Protein AF-0000000087418004 (afdb_homodimer)

Structure (mmCIF, N/CA/C/O backbone):
data_AF-0000000087418004-model_v1
#
loop_
_entity.id
_entity.type
_entity.pdbx_description
1 polymer 'ABM domain-containing protein'
#
loop_
_atom_site.group_PDB
_atom_site.id
_atom_site.type_symbol
_atom_site.label_atom_id
_atom_site.label_alt_id
_atom_site.label_comp_id
_atom_site.label_asym_id
_atom_site.label_entity_id
_atom_site.label_seq_id
_atom_site.pdbx_PDB_ins_code
_atom_site.Cartn_x
_atom_site.Cartn_y
_atom_site.Cartn_z
_atom_site.occupancy
_atom_site.B_iso_or_equiv
_atom_site.auth_seq_id
_atom_site.auth_comp_id
_atom_site.auth_asym_id
_atom_site.auth_atom_id
_atom_site.pdbx_PDB_model_num
ATOM 1 N N . MET A 1 1 ? -3.801 1.604 -18 1 89 1 MET A N 1
ATOM 2 C CA . MET A 1 1 ? -3.053 1.032 -16.891 1 89 1 MET A CA 1
ATOM 3 C C . MET A 1 1 ? -3.852 1.126 -15.586 1 89 1 MET A C 1
ATOM 5 O O . MET A 1 1 ? -4.516 2.133 -15.336 1 89 1 MET A O 1
ATOM 9 N N . ILE A 1 2 ? -3.881 -0.002 -14.844 1 93.69 2 ILE A N 1
ATOM 10 C CA . ILE A 1 2 ? -4.59 -0.019 -13.57 1 93.69 2 ILE A CA 1
ATOM 11 C C . ILE A 1 2 ? -3.643 -0.459 -12.461 1 93.69 2 ILE A C 1
ATOM 13 O O . ILE A 1 2 ? -2.598 -1.058 -12.727 1 93.69 2 ILE A O 1
ATOM 17 N N . THR A 1 3 ? -4.031 -0.053 -11.328 1 95.94 3 THR A N 1
ATOM 18 C CA . THR A 1 3 ? -3.363 -0.547 -10.133 1 95.94 3 THR A CA 1
ATOM 19 C C . THR A 1 3 ? -4.285 -1.47 -9.336 1 95.94 3 THR A C 1
ATOM 21 O O . THR A 1 3 ? -5.48 -1.192 -9.195 1 95.94 3 THR A O 1
ATOM 24 N N . VAL A 1 4 ? -3.703 -2.564 -8.859 1 96.31 4 VAL A N 1
ATOM 25 C CA . VAL A 1 4 ? -4.461 -3.471 -8.008 1 96.31 4 VAL A CA 1
ATOM 26 C C . VAL A 1 4 ? -3.785 -3.576 -6.641 1 96.31 4 VAL A C 1
ATOM 28 O O . VAL A 1 4 ? -2.57 -3.764 -6.555 1 96.31 4 VAL A O 1
ATOM 31 N N . GLY A 1 5 ? -4.535 -3.42 -5.617 1 96.44 5 GLY A N 1
ATOM 32 C CA . GLY A 1 5 ? -4.113 -3.717 -4.258 1 96.44 5 GLY A CA 1
ATOM 33 C C . GLY A 1 5 ? -4.719 -4.996 -3.711 1 96.44 5 GLY A C 1
ATOM 34 O O . GLY A 1 5 ? -5.918 -5.238 -3.861 1 96.44 5 GLY A O 1
ATOM 35 N N . MET A 1 6 ? -3.867 -5.805 -3.17 1 95.31 6 MET A N 1
ATOM 36 C CA . MET A 1 6 ? -4.328 -7.023 -2.508 1 95.31 6 MET A CA 1
ATOM 37 C C . MET A 1 6 ? -3.883 -7.051 -1.049 1 95.31 6 MET A C 1
ATOM 39 O O . MET A 1 6 ? -2.689 -6.965 -0.758 1 95.31 6 MET A O 1
ATOM 43 N N . ASN A 1 7 ? -4.867 -7.203 -0.179 1 96.31 7 ASN A N 1
ATOM 44 C CA . ASN A 1 7 ? -4.586 -7.246 1.253 1 96.31 7 ASN A CA 1
ATOM 45 C C . ASN A 1 7 ? -4.516 -8.68 1.768 1 96.31 7 ASN A C 1
ATOM 47 O O . ASN A 1 7 ? -5.309 -9.531 1.361 1 96.31 7 ASN A O 1
ATOM 51 N N . TYR A 1 8 ? -3.52 -8.891 2.635 1 95.12 8 TYR A N 1
ATOM 52 C CA . TYR A 1 8 ? -3.318 -10.172 3.307 1 95.12 8 TYR A CA 1
ATOM 53 C C . TYR A 1 8 ? -3.283 -9.992 4.82 1 95.12 8 TYR A C 1
ATOM 55 O O . TYR A 1 8 ? -2.717 -9.016 5.32 1 95.12 8 TYR A O 1
ATOM 63 N N . HIS A 1 9 ? -3.887 -10.914 5.508 1 95.88 9 HIS A N 1
ATOM 64 C CA . HIS A 1 9 ? -3.732 -11.039 6.949 1 95.88 9 HIS A CA 1
ATOM 65 C C . HIS A 1 9 ? -3.064 -12.359 7.32 1 95.88 9 HIS A C 1
ATOM 67 O O . HIS A 1 9 ? -3.623 -13.438 7.078 1 95.88 9 HIS A O 1
ATOM 73 N N . VAL A 1 10 ? -1.933 -12.203 7.863 1 95.38 10 VAL A N 1
ATOM 74 C CA . VAL A 1 10 ? -1.072 -13.352 8.133 1 95.38 10 VAL A CA 1
ATOM 75 C C . VAL A 1 10 ? -1.229 -13.781 9.586 1 95.38 10 VAL A C 1
ATOM 77 O O . VAL A 1 10 ? -1.31 -12.945 10.484 1 95.38 10 VAL A O 1
ATOM 80 N N . ILE A 1 11 ? -1.191 -15.078 9.82 1 94.12 11 ILE A N 1
ATOM 81 C CA . ILE A 1 11 ? -1.285 -15.617 11.172 1 94.12 11 ILE A CA 1
ATOM 82 C C . ILE A 1 11 ? -0.071 -15.18 11.992 1 94.12 11 ILE A C 1
ATOM 84 O O . ILE A 1 11 ? 1.058 -15.195 11.492 1 94.12 11 ILE A O 1
ATOM 88 N N . GLU A 1 12 ? -0.411 -14.844 13.188 1 92.75 12 GLU A N 1
ATOM 89 C CA . GLU A 1 12 ? 0.657 -14.391 14.078 1 92.75 12 GLU A CA 1
ATOM 90 C C . GLU A 1 12 ? 1.802 -15.398 14.125 1 92.75 12 GLU A C 1
ATOM 92 O O . GLU A 1 12 ? 1.572 -16.609 14.273 1 92.75 12 GLU A O 1
ATOM 97 N N . GLY A 1 13 ? 3.031 -14.914 13.906 1 93.31 13 GLY A N 1
ATOM 98 C CA . GLY A 1 13 ? 4.207 -15.766 13.969 1 93.31 13 GLY A CA 1
ATOM 99 C C . GLY A 1 13 ? 4.605 -16.344 12.625 1 93.31 13 GLY A C 1
ATOM 100 O O . GLY A 1 13 ? 5.672 -16.938 12.484 1 93.31 13 GLY A O 1
ATOM 101 N N . LYS A 1 14 ? 3.863 -16.109 11.641 1 93.5 14 LYS A N 1
ATOM 102 C CA . LYS A 1 14 ? 4.133 -16.719 10.336 1 93.5 14 LYS A CA 1
ATOM 103 C C . LYS A 1 14 ? 4.562 -15.664 9.32 1 93.5 14 LYS A C 1
ATOM 105 O O . LYS A 1 14 ? 4.547 -15.914 8.117 1 93.5 14 LYS A O 1
ATOM 110 N N . GLN A 1 15 ? 4.895 -14.523 9.805 1 94 15 GLN A N 1
ATOM 111 C CA . GLN A 1 15 ? 5.238 -13.414 8.922 1 94 15 GLN A CA 1
ATOM 112 C C . GLN A 1 15 ? 6.453 -13.75 8.062 1 94 15 GLN A C 1
ATOM 114 O O . GLN A 1 15 ? 6.449 -13.508 6.852 1 94 15 GLN A O 1
ATOM 119 N N . GLN A 1 16 ? 7.445 -14.312 8.703 1 93.88 16 GLN A N 1
ATOM 120 C CA . GLN A 1 16 ? 8.648 -14.664 7.953 1 93.88 16 GLN A CA 1
ATOM 121 C C . GLN A 1 16 ? 8.344 -15.711 6.891 1 93.88 16 GLN A C 1
ATOM 123 O O . GLN A 1 16 ? 8.828 -15.617 5.758 1 93.88 16 GLN A O 1
ATOM 128 N N . GLU A 1 17 ? 7.621 -16.672 7.234 1 91.94 17 GLU A N 1
ATOM 129 C CA . GLU A 1 17 ? 7.223 -17.703 6.273 1 91.94 17 GLU A CA 1
ATOM 130 C C . GLU A 1 17 ? 6.457 -17.094 5.102 1 91.94 17 GLU A C 1
ATOM 132 O O . GLU A 1 17 ? 6.68 -17.469 3.949 1 91.94 17 GLU A O 1
ATOM 137 N N . PHE A 1 18 ? 5.57 -16.188 5.41 1 94 18 PHE A N 1
ATOM 138 C CA . PHE A 1 18 ? 4.789 -15.5 4.387 1 94 18 PHE A CA 1
ATOM 139 C C . PHE A 1 18 ? 5.699 -14.758 3.42 1 94 18 PHE A C 1
ATOM 141 O O . PHE A 1 18 ? 5.582 -14.914 2.201 1 94 18 PHE A O 1
ATOM 148 N N . GLU A 1 19 ? 6.617 -13.977 3.982 1 93.81 19 GLU A N 1
ATOM 149 C CA . GLU A 1 19 ? 7.508 -13.172 3.148 1 93.81 19 GLU A CA 1
ATOM 150 C C . GLU A 1 19 ? 8.398 -14.055 2.279 1 93.81 19 GLU A C 1
ATOM 152 O O . GLU A 1 19 ? 8.672 -13.727 1.123 1 93.81 19 GLU A O 1
ATOM 157 N N . ASP A 1 20 ? 8.828 -15.195 2.764 1 90.88 20 ASP A N 1
ATOM 158 C CA . ASP A 1 20 ? 9.633 -16.141 1.995 1 90.88 20 ASP A CA 1
ATOM 159 C C . ASP A 1 20 ? 8.828 -16.719 0.829 1 90.88 20 ASP A C 1
ATOM 161 O O . ASP A 1 20 ? 9.344 -16.844 -0.284 1 90.88 20 ASP A O 1
ATOM 165 N N . LYS A 1 21 ? 7.645 -17 1.142 1 88.69 21 LYS A N 1
ATOM 166 C CA . LYS A 1 21 ? 6.781 -17.578 0.123 1 88.69 21 LYS A CA 1
ATOM 167 C C . LYS A 1 21 ? 6.395 -16.547 -0.934 1 88.69 21 LYS A C 1
ATOM 169 O O . LYS A 1 21 ? 6.191 -16.891 -2.1 1 88.69 21 LYS A O 1
ATOM 174 N N . PHE A 1 22 ? 6.305 -15.391 -0.509 1 91.12 22 PHE A N 1
ATOM 175 C CA . PHE A 1 22 ? 5.84 -14.32 -1.387 1 91.12 22 PHE A CA 1
ATOM 176 C C . PHE A 1 22 ? 6.812 -14.109 -2.543 1 91.12 22 PHE A C 1
ATOM 178 O O . PHE A 1 22 ? 6.43 -13.586 -3.592 1 91.12 22 PHE A O 1
ATOM 185 N N . ALA A 1 23 ? 8.086 -14.625 -2.336 1 88.56 23 ALA A N 1
ATOM 186 C CA . ALA A 1 23 ? 9.055 -14.578 -3.43 1 88.56 23 ALA A CA 1
ATOM 187 C C . ALA A 1 23 ? 8.523 -15.32 -4.656 1 88.56 23 ALA A C 1
ATOM 189 O O . ALA A 1 23 ? 8.703 -14.859 -5.789 1 88.56 23 ALA A O 1
ATOM 190 N N . GLY A 1 24 ? 7.875 -16.391 -4.426 1 90.25 24 GLY A N 1
ATOM 191 C CA . GLY A 1 24 ? 7.254 -17.141 -5.512 1 90.25 24 GLY A CA 1
ATOM 192 C C . GLY A 1 24 ? 6.141 -16.359 -6.199 1 90.25 24 GLY A C 1
ATOM 193 O O . GLY A 1 24 ? 6.016 -16.406 -7.426 1 90.25 24 GLY A O 1
ATOM 194 N N . VAL A 1 25 ? 5.336 -15.648 -5.438 1 92.62 25 VAL A N 1
ATOM 195 C CA . VAL A 1 25 ? 4.25 -14.844 -5.988 1 92.62 25 VAL A CA 1
ATOM 196 C C . VAL A 1 25 ? 4.82 -13.742 -6.875 1 92.62 25 VAL A C 1
ATOM 198 O O . VAL A 1 25 ? 4.34 -13.516 -7.988 1 92.62 25 VAL A O 1
ATOM 201 N N . ILE A 1 26 ? 5.859 -13.117 -6.402 1 93 26 ILE A N 1
ATOM 202 C CA . ILE A 1 26 ? 6.492 -12.031 -7.141 1 93 26 ILE A CA 1
ATOM 203 C C . ILE A 1 26 ? 7.023 -12.555 -8.477 1 93 26 ILE A C 1
ATOM 205 O O . ILE A 1 26 ? 6.859 -11.906 -9.508 1 93 26 ILE A O 1
ATOM 209 N N . ASP A 1 27 ? 7.621 -13.75 -8.445 1 93.81 27 ASP A N 1
ATOM 210 C CA . ASP A 1 27 ? 8.141 -14.352 -9.672 1 93.81 27 ASP A CA 1
ATOM 211 C C . ASP A 1 27 ? 7.012 -14.617 -10.672 1 93.81 27 ASP A C 1
ATOM 213 O O . ASP A 1 27 ? 7.16 -14.375 -11.867 1 93.81 27 ASP A O 1
ATOM 217 N N . ALA A 1 28 ? 5.961 -15.109 -10.172 1 95.06 28 ALA A N 1
ATOM 218 C CA . ALA A 1 28 ? 4.809 -15.359 -11.031 1 95.06 28 ALA A CA 1
ATOM 219 C C . ALA A 1 28 ? 4.266 -14.062 -11.617 1 95.06 28 ALA A C 1
ATOM 221 O O . ALA A 1 28 ? 3.891 -14.016 -12.797 1 95.06 28 ALA A O 1
ATOM 222 N N . LEU A 1 29 ? 4.199 -13.047 -10.805 1 96 29 LEU A N 1
ATOM 223 C CA . LEU A 1 29 ? 3.742 -11.734 -11.25 1 96 29 LEU A CA 1
ATOM 224 C C . LEU A 1 29 ? 4.648 -11.188 -12.344 1 96 29 LEU A C 1
ATOM 226 O O . LEU A 1 29 ? 4.164 -10.711 -13.375 1 96 29 LEU A O 1
ATOM 230 N N . LYS A 1 30 ? 5.91 -11.305 -12.211 1 95.19 30 LYS A N 1
ATOM 231 C CA . LYS A 1 30 ? 6.879 -10.789 -13.172 1 95.19 30 LYS A CA 1
ATOM 232 C C . LYS A 1 30 ? 6.73 -11.484 -14.523 1 95.19 30 LYS A C 1
ATOM 234 O O . LYS A 1 30 ? 6.996 -10.875 -15.562 1 95.19 30 LYS A O 1
ATOM 239 N N . ALA A 1 31 ? 6.266 -12.68 -14.523 1 95.62 31 ALA A N 1
ATOM 240 C CA . ALA A 1 31 ? 6.137 -13.477 -15.742 1 95.62 31 ALA A CA 1
ATOM 241 C C . ALA A 1 31 ? 4.766 -13.289 -16.375 1 95.62 31 ALA A C 1
ATOM 243 O O . ALA A 1 31 ? 4.531 -13.727 -17.5 1 95.62 31 ALA A O 1
ATOM 244 N N . ALA A 1 32 ? 3.902 -12.578 -15.719 1 96.88 32 ALA A N 1
ATOM 245 C CA . ALA A 1 32 ? 2.52 -12.453 -16.172 1 96.88 32 ALA A CA 1
ATOM 246 C C . ALA A 1 32 ? 2.398 -11.422 -17.281 1 96.88 32 ALA A C 1
ATOM 248 O O . ALA A 1 32 ? 2.965 -10.328 -17.188 1 96.88 32 ALA A O 1
ATOM 249 N N . GLU A 1 33 ? 1.688 -11.781 -18.266 1 96.69 33 GLU A N 1
ATOM 250 C CA . GLU A 1 33 ? 1.432 -10.836 -19.344 1 96.69 33 GLU A CA 1
ATOM 251 C C . GLU A 1 33 ? 0.637 -9.633 -18.844 1 96.69 33 GLU A C 1
ATOM 253 O O . GLU A 1 33 ? -0.351 -9.789 -18.125 1 96.69 33 GLU A O 1
ATOM 258 N N . GLY A 1 34 ? 1.112 -8.477 -19.188 1 97.62 34 GLY A N 1
ATOM 259 C CA . GLY A 1 34 ? 0.396 -7.262 -18.844 1 97.62 34 GLY A CA 1
ATOM 260 C C . GLY A 1 34 ? 0.787 -6.711 -17.484 1 97.62 34 GLY A C 1
ATOM 261 O O . GLY A 1 34 ? 0.344 -5.629 -17.094 1 97.62 34 GLY A O 1
ATOM 262 N N . HIS A 1 35 ? 1.612 -7.449 -16.75 1 97.88 35 HIS A N 1
ATOM 263 C CA . HIS A 1 35 ? 2.127 -6.977 -15.469 1 97.88 35 HIS A CA 1
ATOM 264 C C . HIS A 1 35 ? 3.312 -6.039 -15.664 1 97.88 35 HIS A C 1
ATOM 266 O O . HIS A 1 35 ? 4.188 -6.301 -16.5 1 97.88 35 HIS A O 1
ATOM 272 N N . ASP A 1 36 ? 3.35 -4.98 -14.898 1 97.06 36 ASP A N 1
ATOM 273 C CA . ASP A 1 36 ? 4.457 -4.031 -14.992 1 97.06 36 ASP A CA 1
ATOM 274 C C . ASP A 1 36 ? 5.344 -4.105 -13.75 1 97.06 36 ASP A C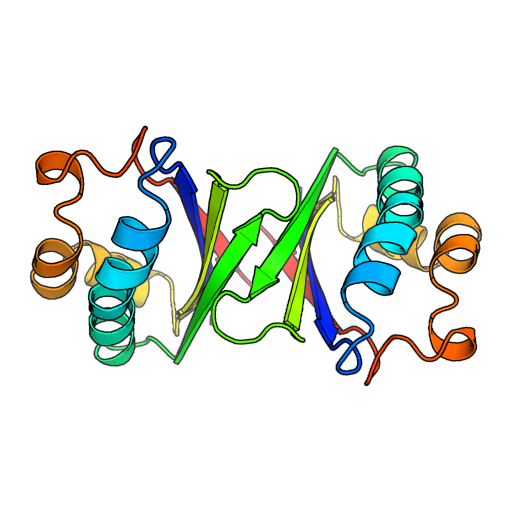 1
ATOM 276 O O . ASP A 1 36 ? 6.527 -4.434 -13.844 1 97.06 36 ASP A O 1
ATOM 280 N N . SER A 1 37 ? 4.719 -3.865 -12.586 1 96.44 37 SER A N 1
ATOM 281 C CA . SER A 1 37 ? 5.496 -3.857 -11.352 1 96.44 37 SER A CA 1
ATOM 282 C C . SER A 1 37 ? 4.621 -4.203 -10.148 1 96.44 37 SER A C 1
ATOM 284 O O . SER A 1 37 ? 3.396 -4.074 -10.211 1 96.44 37 SER A O 1
ATOM 286 N N . SER A 1 38 ? 5.316 -4.727 -9.117 1 97.06 38 SER A N 1
ATOM 287 C CA . SER A 1 38 ? 4.645 -5.02 -7.855 1 97.06 38 SER A CA 1
ATOM 288 C C . SER A 1 38 ? 5.543 -4.707 -6.664 1 97.06 38 SER A C 1
ATOM 290 O O . SER A 1 38 ? 6.766 -4.805 -6.758 1 97.06 38 SER A O 1
ATOM 292 N N . THR A 1 39 ? 4.938 -4.312 -5.582 1 96.62 39 THR A N 1
ATOM 293 C CA . THR A 1 39 ? 5.629 -4.074 -4.32 1 96.62 39 THR A CA 1
ATOM 294 C C . THR A 1 39 ? 4.855 -4.691 -3.158 1 96.62 39 THR A C 1
ATOM 296 O O . THR A 1 39 ? 3.627 -4.586 -3.098 1 96.62 39 THR A O 1
ATOM 299 N N . LEU A 1 40 ? 5.562 -5.391 -2.297 1 97.31 40 LEU A N 1
ATOM 300 C CA . LEU A 1 40 ? 4.988 -5.906 -1.059 1 97.31 40 LEU A CA 1
ATOM 301 C C . LEU A 1 40 ? 5.219 -4.93 0.092 1 97.31 40 LEU A C 1
ATOM 303 O O . LEU A 1 40 ? 6.359 -4.555 0.372 1 97.31 40 LEU A O 1
ATOM 307 N N . TRP A 1 41 ? 4.125 -4.559 0.748 1 97.44 41 TRP A N 1
ATOM 308 C CA . TRP A 1 41 ? 4.145 -3.611 1.857 1 97.44 41 TRP A CA 1
ATOM 309 C C . TRP A 1 41 ? 3.697 -4.281 3.152 1 97.44 41 TRP A C 1
ATOM 311 O O . TRP A 1 41 ? 2.771 -5.098 3.148 1 97.44 41 TRP A O 1
ATOM 321 N N . LYS A 1 42 ? 4.379 -3.871 4.227 1 97.69 42 LYS A N 1
ATOM 322 C CA . LYS A 1 42 ? 3.961 -4.297 5.562 1 97.69 42 LYS A CA 1
ATOM 323 C C . LYS A 1 42 ? 3.42 -3.119 6.367 1 97.69 42 LYS A C 1
ATOM 325 O O . LYS A 1 42 ? 4.008 -2.035 6.367 1 97.69 42 LYS A O 1
ATOM 330 N N . ASP A 1 43 ? 2.262 -3.367 7.016 1 97.62 43 ASP A N 1
ATOM 331 C CA . ASP A 1 43 ? 1.655 -2.348 7.863 1 97.62 43 ASP A CA 1
ATOM 332 C C . ASP A 1 43 ? 2.566 -2.002 9.039 1 97.62 43 ASP A C 1
ATOM 334 O O . ASP A 1 43 ? 2.971 -2.885 9.797 1 97.62 43 ASP A O 1
ATOM 338 N N . VAL A 1 44 ? 2.826 -0.701 9.234 1 96.19 44 VAL A N 1
ATOM 339 C CA . VAL A 1 44 ? 3.75 -0.263 10.273 1 96.19 44 VAL A CA 1
ATOM 340 C C . VAL A 1 44 ? 3.127 -0.499 11.648 1 96.19 44 VAL A C 1
ATOM 342 O O . VAL A 1 44 ? 3.832 -0.808 12.609 1 96.19 44 VAL A O 1
ATOM 345 N N . SER A 1 45 ? 1.818 -0.487 11.711 1 94.94 45 SER A N 1
ATOM 346 C CA . SER A 1 45 ? 1.144 -0.551 13 1 94.94 45 SER A CA 1
ATOM 347 C C . SER A 1 45 ? 0.625 -1.957 13.281 1 94.94 45 SER A C 1
ATOM 349 O O . SER A 1 45 ? 0.176 -2.246 14.398 1 94.94 45 SER A O 1
ATOM 351 N N . ASP A 1 46 ? 0.6 -2.859 12.289 1 95.56 46 ASP A N 1
ATOM 352 C CA . ASP A 1 46 ? 0.053 -4.207 12.414 1 95.56 46 ASP A CA 1
ATOM 353 C C . ASP A 1 46 ? 0.885 -5.215 11.633 1 95.56 46 ASP A C 1
ATOM 355 O O . ASP A 1 46 ? 0.686 -5.387 10.43 1 95.56 46 ASP A O 1
ATOM 359 N N . ASP A 1 47 ? 1.616 -6.02 12.289 1 94.69 47 ASP A N 1
ATOM 360 C CA . ASP A 1 47 ? 2.582 -6.926 11.68 1 94.69 47 ASP A CA 1
ATOM 361 C C . ASP A 1 47 ? 1.876 -8.031 10.891 1 94.69 47 ASP A C 1
ATOM 363 O O . ASP A 1 47 ? 2.504 -8.734 10.102 1 94.69 47 ASP A O 1
ATOM 367 N N . ALA A 1 48 ? 0.639 -8.164 11.117 1 95.62 48 ALA A N 1
ATOM 368 C CA . ALA A 1 48 ? -0.105 -9.234 10.453 1 95.62 48 ALA A CA 1
ATOM 369 C C . ALA A 1 48 ? -0.671 -8.758 9.117 1 95.62 48 ALA A C 1
ATOM 371 O O . ALA A 1 48 ? -1.145 -9.57 8.312 1 95.62 48 ALA A O 1
ATOM 372 N N . SER A 1 49 ? -0.586 -7.488 8.883 1 97.38 49 SER A N 1
ATOM 373 C CA . SER A 1 49 ? -1.268 -6.891 7.738 1 97.38 49 SER A CA 1
ATOM 374 C C . SER A 1 49 ? -0.279 -6.52 6.637 1 97.38 49 SER A C 1
ATOM 376 O O . SER A 1 49 ? 0.706 -5.82 6.891 1 97.38 49 SER A O 1
ATOM 378 N N . TYR A 1 50 ? -0.575 -7.082 5.383 1 97.62 50 TYR A N 1
ATOM 379 C CA . TYR A 1 50 ? 0.252 -6.816 4.211 1 97.62 50 TYR A CA 1
ATOM 380 C C . TYR A 1 50 ? -0.598 -6.328 3.043 1 97.62 50 TYR A C 1
ATOM 382 O O . TYR A 1 50 ? -1.783 -6.656 2.949 1 97.62 50 TYR A O 1
ATOM 390 N N . LEU A 1 51 ? 0.037 -5.547 2.223 1 97.5 51 LEU A N 1
ATOM 391 C CA . LEU A 1 51 ? -0.547 -5.082 0.97 1 97.5 51 LEU A CA 1
ATOM 392 C C . LEU A 1 51 ? 0.411 -5.309 -0.194 1 97.5 51 LEU A C 1
ATOM 394 O O . LEU A 1 51 ? 1.584 -4.938 -0.12 1 97.5 51 LEU A O 1
ATOM 398 N N . ILE A 1 52 ? -0.042 -5.949 -1.204 1 96.94 52 ILE A N 1
ATOM 399 C CA . ILE A 1 52 ? 0.692 -5.938 -2.465 1 96.94 52 ILE A CA 1
ATOM 400 C C . ILE A 1 52 ? 0.051 -4.941 -3.428 1 96.94 52 ILE A C 1
ATOM 402 O O . ILE A 1 52 ? -1.163 -4.969 -3.645 1 96.94 52 ILE A O 1
ATOM 406 N N . THR A 1 53 ? 0.834 -4.035 -3.9 1 96.81 53 THR A N 1
ATOM 407 C CA . THR A 1 53 ? 0.4 -3.197 -5.016 1 96.81 53 THR A CA 1
ATOM 408 C C . THR A 1 53 ? 1.015 -3.68 -6.324 1 96.81 53 THR A C 1
ATOM 410 O O . THR A 1 53 ? 2.209 -3.98 -6.383 1 96.81 53 THR A O 1
ATOM 413 N N . SER A 1 54 ? 0.157 -3.783 -7.344 1 96.94 54 SER A N 1
ATOM 414 C CA . SER A 1 54 ? 0.612 -4.242 -8.648 1 96.94 54 SER A CA 1
ATOM 415 C C . SER A 1 54 ? 0.018 -3.395 -9.773 1 96.94 54 SER A C 1
ATOM 417 O O . SER A 1 54 ? -1.141 -2.979 -9.695 1 96.94 54 SER A O 1
ATOM 419 N N . GLU A 1 55 ? 0.835 -3.141 -10.75 1 96.94 55 GLU A N 1
ATOM 420 C CA . GLU A 1 55 ? 0.435 -2.389 -11.938 1 96.94 55 GLU A CA 1
ATOM 421 C C . GLU A 1 55 ? 0.222 -3.312 -13.133 1 96.94 55 GLU A C 1
ATOM 423 O O . GLU A 1 55 ? 1.03 -4.211 -13.383 1 96.94 55 GLU A O 1
ATOM 428 N N . TRP A 1 56 ? -0.9 -3.018 -13.844 1 97.06 56 TRP A N 1
ATOM 429 C CA . TRP A 1 56 ? -1.31 -3.871 -14.953 1 97.06 56 TRP A CA 1
ATOM 430 C C . TRP A 1 56 ? -1.718 -3.031 -16.156 1 97.06 56 TRP A C 1
ATOM 432 O O . TRP A 1 56 ? -2.17 -1.895 -16.016 1 97.06 56 TRP A O 1
ATOM 442 N N . SER A 1 57 ? -1.532 -3.621 -17.328 1 97.25 57 SER A N 1
ATOM 443 C CA . SER A 1 57 ? -1.957 -2.947 -18.547 1 97.25 57 SER A CA 1
ATOM 444 C C . SER A 1 57 ? -3.459 -2.686 -18.547 1 97.25 57 SER A C 1
ATOM 446 O O . SER A 1 57 ? -3.916 -1.649 -19.031 1 97.25 57 SER A O 1
ATOM 448 N N . ASP A 1 58 ? -4.188 -3.639 -18.062 1 96 58 ASP A N 1
ATOM 449 C CA . ASP A 1 58 ? -5.633 -3.504 -17.938 1 96 58 ASP A CA 1
ATOM 450 C C . ASP A 1 58 ? -6.195 -4.543 -16.969 1 96 58 ASP A C 1
ATOM 452 O O . ASP A 1 58 ? -5.457 -5.391 -16.453 1 96 58 ASP A O 1
ATOM 456 N N . GLU A 1 59 ? -7.5 -4.395 -16.672 1 95.12 59 GLU A N 1
ATOM 457 C CA . GLU A 1 59 ? -8.156 -5.266 -15.703 1 95.12 59 GLU A CA 1
ATOM 458 C C . GLU A 1 59 ? -8.148 -6.719 -16.172 1 95.12 59 GLU A C 1
ATOM 460 O O . GLU A 1 59 ? -8.023 -7.637 -15.352 1 95.12 59 GLU A O 1
ATOM 465 N N . LYS A 1 60 ? -8.32 -6.938 -17.438 1 97.06 60 LYS A N 1
ATOM 466 C CA . LYS A 1 60 ? -8.344 -8.289 -17.984 1 97.06 60 LYS A CA 1
ATOM 467 C C . LYS A 1 60 ? -7.023 -9.008 -17.734 1 97.06 60 LYS A C 1
ATOM 469 O O . LYS A 1 60 ? -7.008 -10.195 -17.406 1 97.06 60 LYS A O 1
ATOM 474 N N . ALA A 1 61 ? -5.949 -8.328 -17.922 1 97.25 61 ALA A N 1
ATOM 475 C CA . ALA A 1 61 ? -4.637 -8.914 -17.672 1 97.25 61 ALA A CA 1
ATOM 476 C C . ALA A 1 61 ? -4.531 -9.438 -16.234 1 97.25 61 ALA A C 1
ATOM 478 O O . ALA A 1 61 ? -4.031 -10.539 -16.016 1 97.25 61 ALA A O 1
ATOM 479 N N . PHE A 1 62 ? -5.023 -8.688 -15.289 1 96.56 62 PHE A N 1
ATOM 480 C CA . PHE A 1 62 ? -5.008 -9.102 -13.891 1 96.56 62 PHE A CA 1
ATOM 481 C C . PHE A 1 62 ? -5.918 -10.305 -13.664 1 96.56 62 PHE A C 1
ATOM 483 O O . PHE A 1 62 ? -5.508 -11.289 -13.055 1 96.56 62 PHE A O 1
ATOM 490 N N . THR A 1 63 ? -7.098 -10.211 -14.195 1 96.25 63 THR A N 1
ATOM 491 C CA . THR A 1 63 ? -8.07 -11.281 -13.984 1 96.25 63 THR A CA 1
ATOM 492 C C . THR A 1 63 ? -7.582 -12.586 -14.594 1 96.25 63 THR A C 1
ATOM 494 O O . THR A 1 63 ? -7.758 -13.656 -14.016 1 96.25 63 THR A O 1
ATOM 497 N N . ASP A 1 64 ? -7.012 -12.5 -15.75 1 97.12 64 ASP A N 1
ATOM 498 C CA . ASP A 1 64 ? -6.434 -13.68 -16.375 1 97.12 64 ASP A CA 1
ATOM 499 C C . ASP A 1 64 ? -5.348 -14.297 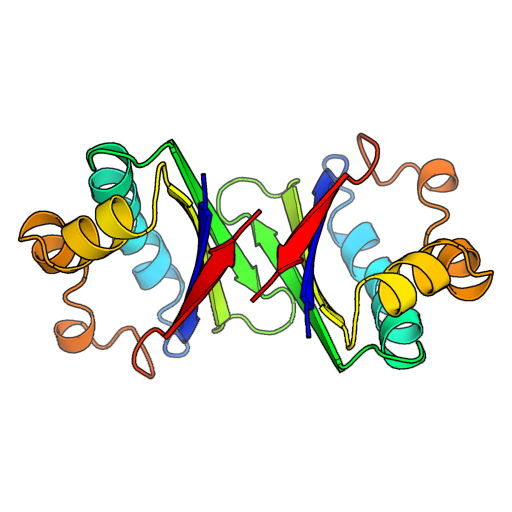-15.5 1 97.12 64 ASP A C 1
ATOM 501 O O . ASP A 1 64 ? -5.238 -15.523 -15.406 1 97.12 64 ASP A O 1
ATOM 505 N N . PHE A 1 65 ? -4.586 -13.43 -14.922 1 97 65 PHE A N 1
ATOM 506 C CA . PHE A 1 65 ? -3.484 -13.906 -14.094 1 97 65 PHE A CA 1
ATOM 507 C C . PHE A 1 65 ? -4.012 -14.648 -12.867 1 97 65 PHE A C 1
ATOM 509 O O . PHE A 1 65 ? -3.549 -15.742 -12.562 1 97 65 PHE A O 1
ATOM 516 N N . ILE A 1 66 ? -5.031 -14.094 -12.203 1 93.81 66 ILE A N 1
ATOM 517 C CA . ILE A 1 66 ? -5.461 -14.711 -10.953 1 93.81 66 ILE A CA 1
ATOM 518 C C . ILE A 1 66 ? -6.293 -15.961 -11.242 1 93.81 66 ILE A C 1
ATOM 520 O O . ILE A 1 66 ? -6.652 -16.703 -10.328 1 93.81 66 ILE A O 1
ATOM 524 N N . GLN A 1 67 ? -6.531 -16.172 -12.484 1 94.94 67 GLN A N 1
ATOM 525 C CA . GLN A 1 67 ? -7.223 -17.391 -12.891 1 94.94 67 GLN A CA 1
ATOM 526 C C . GLN A 1 67 ? -6.254 -18.391 -13.492 1 94.94 67 GLN A C 1
ATOM 528 O O . GLN A 1 67 ? -6.652 -19.5 -13.875 1 94.94 67 GLN A O 1
ATOM 533 N N . SER A 1 68 ? -5.047 -18.109 -13.555 1 94.56 68 SER A N 1
ATOM 534 C CA . SER A 1 68 ? -4.035 -18.922 -14.227 1 94.56 68 SER A CA 1
ATOM 535 C C . SER A 1 68 ? -3.502 -20.016 -13.305 1 94.56 68 SER A C 1
ATOM 537 O O . SER A 1 68 ? -3.635 -19.922 -12.078 1 94.56 68 SER A O 1
ATOM 539 N N . ASP A 1 69 ? -2.838 -21.031 -13.898 1 92.75 69 ASP A N 1
ATOM 540 C CA . ASP A 1 69 ? -2.148 -22.094 -13.164 1 92.75 69 ASP A CA 1
ATOM 541 C C . ASP A 1 69 ? -0.925 -21.531 -12.43 1 92.75 69 ASP A C 1
ATOM 543 O O . ASP A 1 69 ? -0.58 -22.016 -11.344 1 92.75 69 ASP A O 1
ATOM 547 N N . ALA A 1 70 ? -0.365 -20.516 -13.07 1 91.44 70 ALA A N 1
ATOM 548 C CA . ALA A 1 70 ? 0.823 -19.922 -12.469 1 91.44 70 ALA A CA 1
ATOM 549 C C . ALA A 1 70 ? 0.506 -19.328 -11.102 1 91.44 70 ALA A C 1
ATOM 551 O O . ALA A 1 70 ? 1.27 -19.5 -10.148 1 91.44 70 ALA A O 1
ATOM 552 N N . PHE A 1 71 ? -0.617 -18.641 -11.047 1 92.5 71 PHE A N 1
ATOM 553 C CA . PHE A 1 71 ? -1.052 -18.047 -9.781 1 92.5 71 PHE A CA 1
ATOM 554 C C . PHE A 1 71 ? -1.412 -19.141 -8.781 1 92.5 71 PHE A C 1
ATOM 556 O O . PHE A 1 71 ? -0.962 -19.109 -7.633 1 92.5 71 PHE A O 1
ATOM 563 N N . ARG A 1 72 ? -2.104 -20.094 -9.164 1 90.56 72 ARG A N 1
ATOM 564 C CA . ARG A 1 72 ? -2.529 -21.188 -8.289 1 90.56 72 ARG A CA 1
ATOM 565 C C . ARG A 1 72 ? -1.327 -21.938 -7.715 1 90.56 72 ARG A C 1
ATOM 567 O O . ARG A 1 72 ? -1.362 -22.391 -6.574 1 90.56 72 ARG A O 1
ATOM 574 N N . ALA A 1 73 ? -0.354 -22.031 -8.438 1 88.94 73 ALA A N 1
ATOM 575 C CA . ALA A 1 73 ? 0.833 -22.781 -8.047 1 88.94 73 ALA A CA 1
ATOM 576 C C . ALA A 1 73 ? 1.568 -22.094 -6.898 1 88.94 73 ALA A C 1
ATOM 578 O O . ALA A 1 73 ? 2.242 -22.766 -6.102 1 88.94 73 ALA A O 1
ATOM 579 N N . VAL A 1 74 ? 1.339 -20.859 -6.801 1 87 74 VAL A N 1
ATOM 580 C CA . VAL A 1 74 ? 2.168 -20.141 -5.84 1 87 74 VAL A CA 1
ATOM 581 C C . VAL A 1 74 ? 1.299 -19.609 -4.703 1 87 74 VAL A C 1
ATOM 583 O O . VAL A 1 74 ? 1.81 -19.016 -3.74 1 87 74 VAL A O 1
ATOM 586 N N . THR A 1 75 ? -0.008 -19.688 -4.77 1 85.44 75 THR A N 1
ATOM 587 C CA . THR A 1 75 ? -0.882 -19.141 -3.742 1 85.44 75 THR A CA 1
ATOM 588 C C . THR A 1 75 ? -1.653 -20.234 -3.029 1 85.44 75 THR A C 1
ATOM 590 O O . THR A 1 75 ? -2.785 -20.031 -2.588 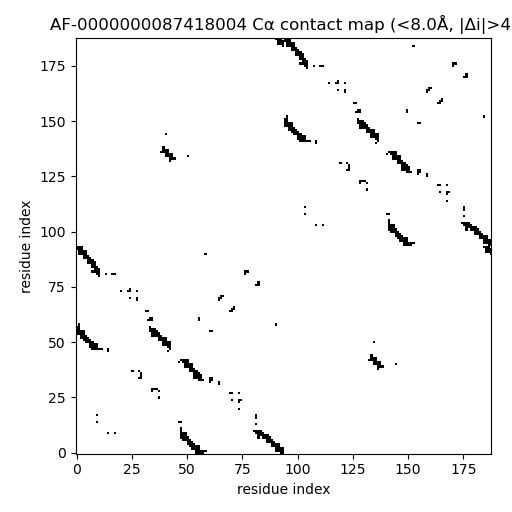1 85.44 75 THR A O 1
ATOM 593 N N . ASN A 1 76 ? -1.179 -21.312 -2.91 1 78 76 ASN A N 1
ATOM 594 C CA . ASN A 1 76 ? -1.805 -22.359 -2.109 1 7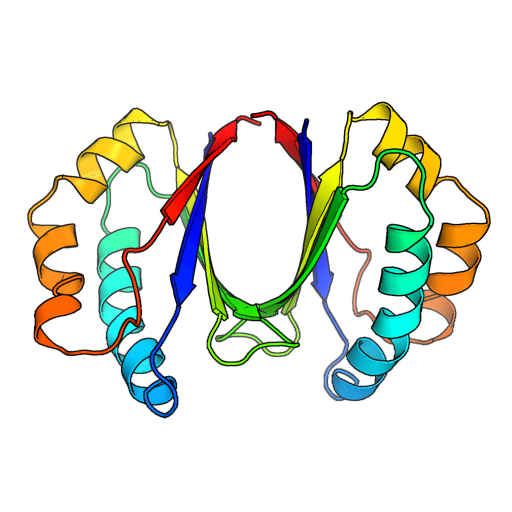8 76 ASN A CA 1
ATOM 595 C C . ASN A 1 76 ? -1.668 -22.078 -0.615 1 78 76 ASN A C 1
ATOM 597 O O . ASN A 1 76 ? -1.075 -22.859 0.118 1 78 76 ASN A O 1
ATOM 601 N N . TRP A 1 77 ? -2.264 -21.016 -0.193 1 64.69 77 TRP A N 1
ATOM 602 C CA . TRP A 1 77 ? -2.109 -20.5 1.16 1 64.69 77 TRP A CA 1
ATOM 603 C C . TRP A 1 77 ? -2.83 -21.391 2.172 1 64.69 77 TRP A C 1
ATOM 605 O O . TRP A 1 77 ? -2.398 -21.5 3.32 1 64.69 77 TRP A O 1
ATOM 615 N N . GLY A 1 78 ? -3.928 -21.734 1.856 1 59.5 78 GLY A N 1
ATOM 616 C CA . GLY A 1 78 ? -4.734 -22.578 2.721 1 59.5 78 GLY A CA 1
ATOM 617 C C . GLY A 1 78 ? -4.004 -23.828 3.193 1 59.5 78 GLY A C 1
ATOM 618 O O . GLY A 1 78 ? -3.994 -24.125 4.387 1 59.5 78 GLY A O 1
ATOM 619 N N . LYS A 1 79 ? -3.484 -24.328 2.26 1 62.19 79 LYS A N 1
ATOM 620 C CA . LYS A 1 79 ? -2.811 -25.547 2.668 1 62.19 79 LYS A CA 1
ATOM 621 C C . LYS A 1 79 ? -1.672 -25.25 3.641 1 62.19 79 LYS A C 1
ATOM 623 O O . LYS A 1 79 ? -1.413 -26.047 4.559 1 62.19 79 LYS A O 1
ATOM 628 N N . GLU A 1 80 ? -1.286 -24.047 3.66 1 66.31 80 GLU A N 1
ATOM 629 C CA . GLU A 1 80 ? -0.07 -23.797 4.422 1 66.31 80 GLU A CA 1
ATOM 630 C C . GLU A 1 80 ? -0.391 -23.141 5.766 1 66.31 80 GLU A C 1
ATOM 632 O O . GLU A 1 80 ? 0.457 -23.094 6.66 1 66.31 80 GLU A O 1
ATOM 637 N N . GLN A 1 81 ? -1.603 -22.797 6.023 1 82.75 81 GLN A N 1
ATOM 638 C CA . GLN A 1 81 ? -2.01 -22.188 7.285 1 82.75 81 GLN A CA 1
ATOM 639 C C . GLN A 1 81 ? -1.211 -20.922 7.566 1 82.75 81 GLN A C 1
ATOM 641 O O . GLN A 1 81 ? -0.649 -20.766 8.648 1 82.75 81 GLN A O 1
ATOM 646 N N . ILE A 1 82 ? -1.08 -20.094 6.605 1 90.75 82 ILE A N 1
ATOM 647 C CA . ILE A 1 82 ? -0.278 -18.875 6.73 1 90.75 82 ILE A CA 1
ATOM 648 C C . ILE A 1 82 ? -1.193 -17.672 6.93 1 90.75 82 ILE A C 1
ATOM 650 O O . ILE A 1 82 ? -0.91 -16.797 7.75 1 90.75 82 ILE A O 1
ATOM 654 N N . LEU A 1 83 ? -2.369 -17.734 6.27 1 92.81 83 LEU A N 1
ATOM 655 C CA . LEU A 1 83 ? -3.266 -16.578 6.293 1 92.81 83 LEU A CA 1
ATOM 656 C C . LEU A 1 83 ? -4.406 -16.797 7.281 1 92.81 83 LEU A C 1
ATOM 658 O O . LEU A 1 83 ? -4.891 -17.922 7.441 1 92.81 83 LEU A O 1
ATOM 662 N N . SER A 1 84 ? -4.762 -15.742 7.879 1 91.81 84 SER A N 1
ATOM 663 C CA . SER A 1 84 ? -5.871 -15.812 8.82 1 91.81 84 SER A CA 1
ATOM 664 C C . SER A 1 84 ? -7.207 -15.57 8.117 1 91.81 84 SER A C 1
ATOM 666 O O . SER A 1 84 ? -8.258 -15.609 8.758 1 91.81 84 SER A O 1
ATOM 668 N N . GLY A 1 85 ? -7.262 -15.289 6.867 1 86.75 85 GLY A N 1
ATOM 669 C CA . GLY A 1 85 ? -8.43 -15.062 6.031 1 86.75 85 GLY A CA 1
ATOM 670 C C . GLY A 1 85 ? -8.102 -14.961 4.555 1 86.75 85 GLY A C 1
ATOM 671 O O . GLY A 1 85 ? -6.926 -14.938 4.176 1 86.75 85 GLY A O 1
ATOM 672 N N . ARG A 1 86 ? -9.148 -14.914 3.762 1 86.5 86 ARG A N 1
ATOM 673 C CA . ARG A 1 86 ? -8.953 -14.828 2.318 1 86.5 86 ARG A CA 1
ATOM 674 C C . ARG A 1 86 ? -8.414 -13.461 1.919 1 86.5 86 ARG A C 1
ATOM 676 O O . ARG A 1 86 ? -8.906 -12.43 2.391 1 86.5 86 ARG A O 1
ATOM 683 N N . PRO A 1 87 ? -7.457 -13.422 1.015 1 91.06 87 PRO A N 1
ATOM 684 C CA . PRO A 1 87 ? -7.012 -12.125 0.502 1 91.06 87 PRO A CA 1
ATOM 685 C C . PRO A 1 87 ? -8.125 -11.352 -0.202 1 91.06 87 PRO A C 1
ATOM 687 O O . PRO A 1 87 ? -9.047 -11.961 -0.758 1 91.06 87 PRO A O 1
ATOM 690 N N . GLN A 1 88 ? -8.07 -10.07 -0.089 1 91.25 88 GLN A N 1
ATOM 691 C CA . GLN A 1 88 ? -9.023 -9.188 -0.758 1 91.25 88 GLN A CA 1
ATOM 692 C C . GLN A 1 88 ? -8.312 -8.211 -1.69 1 91.25 88 GLN A C 1
ATOM 694 O O . GLN A 1 88 ? -7.258 -7.676 -1.347 1 91.25 88 GLN A O 1
ATOM 699 N N . HIS A 1 89 ? -8.938 -8.109 -2.912 1 93 89 HIS A N 1
ATOM 700 C CA . HIS A 1 89 ? -8.305 -7.18 -3.838 1 93 89 HIS A CA 1
ATOM 701 C C . HIS A 1 89 ? -9.211 -5.988 -4.125 1 93 89 HIS A C 1
ATOM 703 O O . HIS A 1 89 ? -10.438 -6.094 -4.012 1 93 89 HIS A O 1
ATOM 709 N N . LYS A 1 90 ? -8.617 -4.895 -4.402 1 90.81 90 LYS A N 1
ATOM 710 C CA . LYS A 1 90 ? -9.258 -3.684 -4.906 1 90.81 90 LYS A CA 1
ATOM 711 C C . LYS A 1 90 ? -8.586 -3.199 -6.188 1 90.81 90 LYS A C 1
ATOM 713 O O . LYS A 1 90 ? -7.359 -3.199 -6.289 1 90.81 90 LYS A O 1
ATOM 718 N N . ILE A 1 91 ? -9.422 -2.846 -7.141 1 91.69 91 ILE A N 1
ATOM 719 C CA . ILE A 1 91 ? -8.922 -2.348 -8.414 1 91.69 91 ILE A CA 1
ATOM 720 C C . ILE A 1 91 ? -9.039 -0.826 -8.461 1 91.69 91 ILE A C 1
ATOM 722 O O . ILE A 1 91 ? -10.094 -0.271 -8.156 1 91.69 91 ILE A O 1
ATOM 726 N N . TYR A 1 92 ? -7.891 -0.258 -8.797 1 88.25 92 TYR A N 1
ATOM 727 C CA . TYR A 1 92 ? -7.828 1.196 -8.891 1 88.25 92 TYR A CA 1
ATOM 728 C C . TYR A 1 92 ? -7.539 1.642 -10.312 1 88.25 92 TYR A C 1
ATOM 730 O O . TYR A 1 92 ? -6.547 1.223 -10.914 1 88.25 92 TYR A O 1
ATOM 738 N N . LYS A 1 93 ? -8.523 2.463 -10.875 1 82.44 93 LYS A N 1
ATOM 739 C CA . LYS A 1 93 ? -8.375 2.951 -12.242 1 82.44 93 LYS A CA 1
ATOM 740 C C . LYS A 1 93 ? -7.805 4.3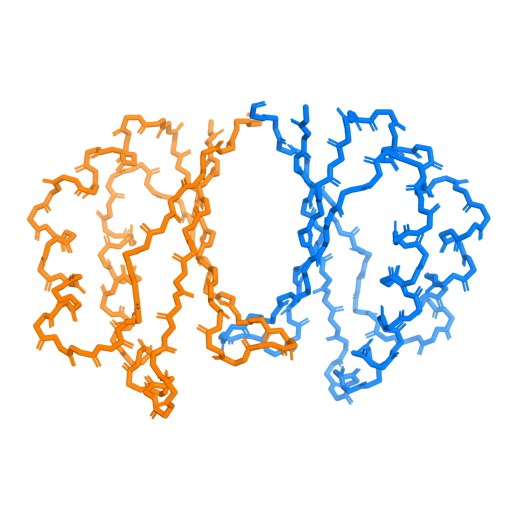67 -12.258 1 82.44 93 LYS A C 1
ATOM 742 O O . LYS A 1 93 ? -8.195 5.211 -11.445 1 82.44 93 LYS A O 1
ATOM 747 N N . HIS A 1 94 ? -6.637 4.559 -12.875 1 72.81 94 HIS A N 1
ATOM 748 C CA . HIS A 1 94 ? -6.105 5.906 -13.047 1 72.81 94 HIS A CA 1
ATOM 749 C C . HIS A 1 94 ? -5.922 6.246 -14.523 1 72.81 94 HIS A C 1
ATOM 751 O O . HIS A 1 94 ? -5.828 5.348 -15.359 1 72.81 94 HIS A O 1
ATOM 757 N N . MET B 1 1 ? -16.062 7.977 -3.459 1 89.06 1 MET B N 1
ATOM 758 C CA . MET B 1 1 ? -14.914 7.688 -2.604 1 89.06 1 MET B CA 1
ATOM 759 C C . MET B 1 1 ? -13.672 7.395 -3.438 1 89.06 1 MET B C 1
ATOM 761 O O . MET B 1 1 ? -13.758 6.734 -4.473 1 89.06 1 MET B O 1
ATOM 765 N N . ILE B 1 2 ? -12.547 8.016 -3.023 1 93.81 2 ILE B N 1
ATOM 766 C CA . ILE B 1 2 ? -11.289 7.785 -3.729 1 93.81 2 ILE B CA 1
ATOM 767 C C . ILE B 1 2 ? -10.227 7.305 -2.742 1 93.81 2 ILE B C 1
ATOM 769 O O . ILE B 1 2 ? -10.359 7.488 -1.531 1 93.81 2 ILE B O 1
ATOM 773 N N . THR B 1 3 ? -9.305 6.648 -3.326 1 96 3 THR B N 1
ATOM 774 C CA . THR B 1 3 ? -8.109 6.285 -2.578 1 96 3 THR B CA 1
ATOM 775 C C . THR B 1 3 ? -6.902 7.074 -3.076 1 96 3 THR B C 1
ATOM 777 O O . THR B 1 3 ? -6.734 7.262 -4.285 1 96 3 THR B O 1
ATOM 780 N N . VAL B 1 4 ? -6.105 7.547 -2.119 1 96.38 4 VAL B N 1
ATOM 781 C CA . VAL B 1 4 ? -4.867 8.227 -2.477 1 96.38 4 VAL B CA 1
ATOM 782 C C . VAL B 1 4 ? -3.674 7.473 -1.897 1 96.38 4 VAL B C 1
ATOM 784 O O . VAL B 1 4 ? -3.676 7.105 -0.72 1 96.38 4 VAL B O 1
ATOM 787 N N . GLY B 1 5 ? -2.707 7.211 -2.707 1 96.44 5 GLY B N 1
ATOM 788 C CA . GLY B 1 5 ? -1.408 6.715 -2.279 1 96.44 5 GLY B CA 1
ATOM 789 C C . GLY B 1 5 ? -0.322 7.773 -2.322 1 96.44 5 GLY B C 1
ATOM 790 O O . GLY B 1 5 ? -0.194 8.5 -3.311 1 96.44 5 GLY B O 1
ATOM 791 N N . MET B 1 6 ? 0.374 7.887 -1.239 1 95.31 6 MET B N 1
ATOM 792 C CA . MET B 1 6 ? 1.52 8.789 -1.185 1 95.31 6 MET B CA 1
ATOM 793 C C . MET B 1 6 ? 2.799 8.023 -0.858 1 95.31 6 MET B C 1
ATOM 7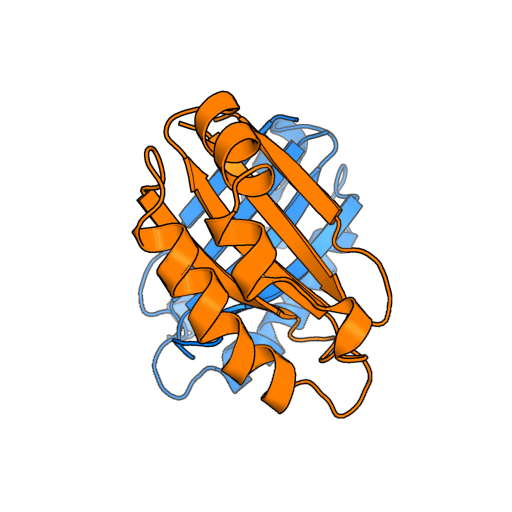95 O O . MET B 1 6 ? 2.883 7.359 0.174 1 95.31 6 MET B O 1
ATOM 799 N N . ASN B 1 7 ? 3.77 8.18 -1.734 1 96.25 7 ASN B N 1
ATOM 800 C CA . ASN B 1 7 ? 5.051 7.508 -1.548 1 96.25 7 ASN B CA 1
ATOM 801 C C . ASN B 1 7 ? 6.086 8.438 -0.92 1 96.25 7 ASN B C 1
ATOM 803 O O . ASN B 1 7 ? 6.156 9.617 -1.267 1 96.25 7 ASN B O 1
ATOM 807 N N . TYR B 1 8 ? 6.844 7.855 0.033 1 95.06 8 TYR B N 1
ATOM 808 C CA . TYR B 1 8 ? 7.941 8.539 0.706 1 95.06 8 TYR B CA 1
ATOM 809 C C . TYR B 1 8 ? 9.234 7.75 0.583 1 95.06 8 TYR B C 1
ATOM 811 O O . TYR B 1 8 ? 9.227 6.52 0.666 1 95.06 8 TYR B O 1
ATOM 819 N N . HIS B 1 9 ? 10.297 8.469 0.385 1 95.81 9 HIS B N 1
ATOM 820 C CA . HIS B 1 9 ? 11.641 7.91 0.499 1 95.81 9 HIS B CA 1
ATOM 821 C C . HIS B 1 9 ? 12.422 8.57 1.633 1 95.81 9 HIS B C 1
ATOM 823 O O . HIS B 1 9 ? 12.703 9.773 1.582 1 95.81 9 HIS B O 1
ATOM 829 N N . VAL B 1 10 ? 12.719 7.758 2.566 1 95.25 10 VAL B N 1
ATOM 830 C CA . VAL B 1 10 ? 13.312 8.242 3.807 1 95.25 10 VAL B CA 1
ATOM 831 C C . VAL B 1 10 ? 14.828 8.055 3.764 1 95.25 10 VAL B C 1
ATOM 833 O O . VAL B 1 10 ? 15.32 7.031 3.283 1 95.25 10 VAL B O 1
ATOM 836 N N . ILE B 1 11 ? 15.547 9 4.34 1 94.06 11 ILE B N 1
ATOM 837 C CA . ILE B 1 11 ? 17 8.922 4.406 1 94.06 11 ILE B CA 1
ATOM 838 C C . ILE B 1 11 ? 17.406 7.738 5.285 1 94.06 11 ILE B C 1
ATOM 840 O O . ILE B 1 11 ? 16.812 7.508 6.34 1 94.06 11 ILE B O 1
ATOM 844 N N . GLU B 1 12 ? 18.406 7.102 4.762 1 92.75 12 GLU B N 1
ATOM 845 C CA . GLU B 1 12 ? 18.891 5.938 5.496 1 92.75 12 GLU B CA 1
ATOM 846 C C . GLU B 1 12 ? 19.188 6.285 6.953 1 92.75 12 GLU B C 1
ATOM 848 O O . GLU B 1 12 ? 19.844 7.297 7.234 1 92.75 12 GLU B O 1
ATOM 853 N N . GLY B 1 13 ? 18.625 5.484 7.875 1 93.19 13 GLY B N 1
ATOM 854 C CA . GLY B 1 13 ? 18.875 5.688 9.297 1 93.19 13 GLY B CA 1
ATOM 855 C C . GLY B 1 13 ? 17.828 6.562 9.961 1 93.19 13 GLY B C 1
ATOM 856 O O . GLY B 1 13 ? 17.812 6.68 11.188 1 93.19 13 GLY B O 1
ATOM 857 N N . LYS B 1 14 ? 16.953 7.086 9.242 1 93.38 14 LYS B N 1
ATOM 858 C CA . LYS B 1 14 ? 15.984 8.016 9.812 1 93.38 14 LYS B CA 1
ATOM 859 C C . LYS B 1 14 ? 14.586 7.41 9.812 1 93.38 14 LYS B C 1
ATOM 861 O O . LYS B 1 14 ? 13.594 8.125 9.969 1 93.38 14 LYS B O 1
ATOM 866 N N . GLN B 1 15 ? 14.523 6.141 9.625 1 93.94 15 GLN B N 1
ATOM 867 C CA . GLN B 1 15 ? 13.227 5.469 9.523 1 93.94 15 GLN B CA 1
ATOM 868 C C . GLN B 1 15 ? 12.43 5.613 10.812 1 93.94 15 GLN B C 1
ATOM 870 O O . GLN B 1 15 ? 11.234 5.922 10.781 1 93.94 15 GLN B O 1
ATOM 875 N N . GLN B 1 16 ? 13.109 5.414 11.914 1 93.75 16 GLN B N 1
ATOM 876 C CA . GLN B 1 16 ? 12.414 5.539 13.195 1 93.75 16 GLN B CA 1
ATOM 877 C C . GLN B 1 16 ? 11.914 6.965 13.406 1 93.75 16 GLN B C 1
ATOM 879 O O . GLN B 1 16 ? 10.789 7.164 13.867 1 93.75 16 GLN B O 1
ATOM 884 N N . GLU B 1 17 ? 12.695 7.891 13.133 1 91.81 17 GLU B N 1
ATOM 885 C CA . GLU B 1 17 ? 12.289 9.289 13.25 1 91.81 17 GLU B CA 1
ATOM 886 C C . GLU B 1 17 ? 11.078 9.586 12.367 1 91.81 17 GLU B C 1
ATOM 888 O O . GLU B 1 17 ? 10.156 10.289 12.781 1 91.81 17 GLU B O 1
ATOM 893 N N . PHE B 1 18 ? 11.102 9.078 11.164 1 93.94 18 PHE B N 1
ATOM 894 C CA . PHE B 1 18 ? 10 9.258 10.227 1 93.94 18 PHE B CA 1
ATOM 895 C C . PHE B 1 18 ? 8.711 8.688 10.797 1 93.94 18 PHE B C 1
ATOM 897 O O . PHE B 1 18 ? 7.684 9.367 10.82 1 93.94 18 PHE B O 1
ATOM 904 N N . GLU B 1 19 ? 8.789 7.434 11.281 1 93.75 19 GLU B N 1
ATOM 905 C CA . GLU B 1 19 ? 7.602 6.773 11.805 1 93.75 19 GLU B CA 1
ATOM 906 C C . GLU B 1 19 ? 7.051 7.504 13.023 1 93.75 19 GLU B C 1
ATOM 908 O O . GLU B 1 19 ? 5.836 7.605 13.195 1 93.75 19 GLU B O 1
ATOM 913 N N . ASP B 1 20 ? 7.895 8.062 13.859 1 90.69 20 ASP B N 1
ATOM 914 C CA . ASP B 1 20 ? 7.477 8.844 15.023 1 90.69 20 ASP B CA 1
ATOM 915 C C . ASP B 1 20 ? 6.75 10.117 14.602 1 90.69 20 ASP B C 1
ATOM 917 O O . ASP B 1 20 ? 5.723 10.469 15.18 1 90.69 20 ASP B O 1
ATOM 921 N N . LYS B 1 21 ? 7.285 10.68 13.617 1 88.38 21 LYS B N 1
ATOM 922 C CA . LYS B 1 21 ? 6.703 11.93 13.133 1 88.38 21 LYS B CA 1
ATOM 923 C C . LYS B 1 21 ? 5.383 11.68 12.414 1 88.38 21 LYS B C 1
ATOM 925 O O . LYS B 1 21 ? 4.484 12.523 12.438 1 88.38 21 LYS B O 1
ATOM 930 N N . PHE B 1 22 ? 5.32 10.586 11.828 1 91 22 PHE B N 1
ATOM 931 C CA . PHE B 1 22 ? 4.156 10.266 11.008 1 91 22 PHE B CA 1
ATOM 932 C C . PHE B 1 22 ? 2.9 10.18 11.867 1 91 22 PHE B C 1
ATOM 934 O O . PHE B 1 22 ? 1.786 10.336 11.367 1 91 22 PHE B O 1
ATOM 941 N N . ALA B 1 23 ? 3.131 10 13.219 1 88.44 23 ALA B N 1
ATOM 942 C CA . ALA B 1 23 ? 1.994 10.031 14.133 1 88.44 23 ALA B CA 1
ATOM 943 C C . ALA B 1 23 ? 1.242 11.352 14.039 1 88.44 23 ALA B C 1
ATOM 945 O O . ALA B 1 23 ? 0.009 11.375 14.07 1 88.44 23 ALA B O 1
ATOM 946 N N . GLY B 1 24 ? 1.959 12.391 13.875 1 90.19 24 GLY B N 1
ATOM 947 C CA . GLY B 1 24 ? 1.349 13.695 13.688 1 90.19 24 GLY B CA 1
ATOM 948 C C . GLY B 1 24 ? 0.559 13.805 12.391 1 90.19 24 GLY B C 1
ATOM 949 O O . GLY B 1 24 ? -0.519 14.406 12.367 1 90.19 24 GLY B O 1
ATOM 950 N N . VAL B 1 25 ? 1.064 13.227 11.328 1 92.62 25 VAL B N 1
ATOM 951 C CA . VAL B 1 25 ? 0.382 13.234 10.039 1 92.62 25 VAL B CA 1
ATOM 952 C C . VAL B 1 25 ? -0.936 12.469 10.148 1 92.62 25 VAL B C 1
ATOM 954 O O . VAL B 1 25 ? -1.974 12.945 9.68 1 92.62 25 VAL B O 1
ATOM 957 N N . ILE B 1 26 ? -0.885 11.352 10.805 1 93 26 ILE B N 1
ATOM 958 C CA . ILE B 1 26 ? -2.07 10.516 10.969 1 93 26 ILE B CA 1
ATOM 959 C C . ILE B 1 26 ? -3.139 11.281 11.742 1 93 26 ILE B C 1
ATOM 961 O O . ILE B 1 26 ? -4.32 11.25 11.383 1 93 26 ILE B O 1
ATOM 965 N N . ASP B 1 27 ? -2.711 12.008 12.766 1 93.75 27 ASP B N 1
ATOM 966 C CA . ASP B 1 27 ? -3.654 12.797 13.555 1 93.75 27 ASP B CA 1
ATOM 967 C C . ASP B 1 27 ? -4.309 13.883 12.703 1 93.75 27 ASP B C 1
ATOM 969 O O . ASP B 1 27 ? -5.512 14.125 12.805 1 93.75 27 ASP B O 1
ATOM 973 N N . ALA B 1 28 ? -3.525 14.5 11.922 1 95 28 ALA B N 1
ATOM 974 C CA . ALA B 1 28 ? -4.059 15.523 11.031 1 95 28 ALA B CA 1
ATOM 975 C C . ALA B 1 28 ? -5.043 14.922 10.031 1 95 28 ALA B C 1
ATOM 977 O O . ALA B 1 28 ? -6.082 15.516 9.742 1 95 28 ALA B O 1
ATOM 978 N N . LEU B 1 29 ? -4.703 13.766 9.508 1 96 29 LEU B N 1
ATOM 979 C CA . LEU B 1 29 ? -5.574 13.055 8.578 1 96 29 LEU B CA 1
ATOM 980 C C . LEU B 1 29 ? -6.902 12.703 9.242 1 96 29 LEU B C 1
ATOM 982 O O . LEU B 1 29 ? -7.965 12.93 8.656 1 96 29 LEU B O 1
ATOM 986 N N . LYS B 1 30 ? -6.883 12.258 10.422 1 95.19 30 LYS B N 1
ATOM 987 C CA . LYS B 1 30 ? -8.086 11.844 11.141 1 95.19 30 LYS B CA 1
ATOM 988 C C . LYS B 1 30 ? -9.023 13.031 11.367 1 95.19 30 LYS B C 1
ATOM 990 O O . LYS B 1 30 ? -10.242 12.867 11.422 1 95.19 30 LYS B O 1
ATOM 995 N N . ALA B 1 31 ? -8.484 14.195 11.438 1 95.62 31 ALA B N 1
ATOM 996 C CA . ALA B 1 31 ? -9.258 15.406 11.719 1 95.62 31 ALA B CA 1
ATOM 997 C C . ALA B 1 31 ? -9.734 16.062 10.43 1 95.62 31 ALA B C 1
ATOM 999 O O . ALA B 1 31 ? -10.547 16.984 10.461 1 95.62 31 ALA B O 1
ATOM 1000 N N . ALA B 1 32 ? -9.312 15.547 9.305 1 96.81 32 ALA B N 1
ATOM 1001 C CA . ALA B 1 32 ? -9.594 16.188 8.016 1 96.81 32 ALA B CA 1
ATOM 1002 C C . ALA B 1 32 ? -11.008 15.844 7.543 1 96.81 32 ALA B C 1
ATOM 1004 O O . ALA B 1 32 ? -11.43 14.688 7.594 1 96.81 32 ALA B O 1
ATOM 1005 N N . GLU B 1 33 ? -11.656 16.828 7.105 1 96.75 33 GLU B N 1
ATOM 1006 C CA . GLU B 1 33 ? -12.984 16.609 6.539 1 96.75 33 GLU B CA 1
ATOM 1007 C C . GLU B 1 33 ? -12.914 15.742 5.285 1 96.75 33 GLU B C 1
ATOM 1009 O O . GLU B 1 33 ? -12.078 15.969 4.414 1 96.75 33 GLU B O 1
ATOM 1014 N N . GLY B 1 34 ? -13.75 14.75 5.262 1 97.62 34 GLY B N 1
ATOM 1015 C CA . GLY B 1 34 ? -13.82 13.898 4.086 1 97.62 34 GLY B CA 1
ATOM 1016 C C . GLY B 1 34 ? -12.852 12.727 4.141 1 97.62 34 GLY B C 1
ATOM 1017 O O . GLY B 1 34 ? -12.875 11.859 3.27 1 97.62 34 GLY B O 1
ATOM 1018 N N . HIS B 1 35 ? -12.008 12.695 5.16 1 97.88 35 HIS B N 1
ATOM 1019 C CA . HIS B 1 35 ? -11.094 11.57 5.363 1 97.88 35 HIS B CA 1
ATOM 1020 C C . HIS B 1 35 ? -11.797 10.414 6.059 1 97.88 35 HIS B C 1
ATOM 1022 O O . HIS B 1 35 ? -12.562 10.617 7.004 1 97.88 35 HIS B O 1
ATOM 1028 N N . ASP B 1 36 ? -11.516 9.211 5.617 1 97.06 36 ASP B N 1
ATOM 1029 C CA . ASP B 1 36 ? -12.117 8.031 6.23 1 97.06 36 ASP B CA 1
ATOM 1030 C C . ASP B 1 36 ? -11.07 7.223 7 1 97.06 36 ASP B C 1
ATOM 1032 O O . ASP B 1 36 ? -11.18 7.062 8.219 1 97.06 36 ASP B O 1
ATOM 1036 N N . SER B 1 37 ? -10.031 6.793 6.27 1 96.44 37 SER B N 1
ATOM 1037 C CA . SER B 1 37 ? -9.008 5.969 6.906 1 96.44 37 SER B CA 1
ATOM 1038 C C . SER B 1 37 ? -7.668 6.098 6.188 1 96.44 37 SER B C 1
ATOM 1040 O O . SER B 1 37 ? -7.617 6.5 5.023 1 96.44 37 SER B O 1
ATOM 1042 N N . SER B 1 38 ? -6.617 5.824 6.988 1 97.06 38 SER B N 1
ATOM 1043 C CA . SER B 1 38 ? -5.27 5.809 6.43 1 97.06 38 SER B CA 1
ATOM 1044 C C . SER B 1 38 ? -4.43 4.699 7.051 1 97.06 38 SER B C 1
ATOM 1046 O O . SER B 1 38 ? -4.629 4.332 8.211 1 97.06 38 SER B O 1
ATOM 1048 N N . THR B 1 39 ? -3.533 4.168 6.277 1 96.62 39 THR B N 1
ATOM 1049 C CA . THR B 1 39 ? -2.57 3.172 6.738 1 96.62 39 THR B CA 1
ATOM 1050 C C . THR B 1 39 ? -1.17 3.496 6.227 1 96.62 39 THR B C 1
ATOM 1052 O O . THR B 1 39 ? -0.999 3.873 5.062 1 96.62 39 THR B O 1
ATOM 1055 N N . LEU B 1 40 ? -0.198 3.422 7.121 1 97.25 40 LEU B N 1
ATOM 1056 C CA . LEU B 1 40 ? 1.205 3.555 6.742 1 97.25 40 LEU B CA 1
ATOM 1057 C C . LEU B 1 40 ? 1.83 2.188 6.488 1 97.25 40 LEU B C 1
ATOM 1059 O O . LEU B 1 40 ? 1.786 1.309 7.352 1 97.25 40 LEU B O 1
ATOM 1063 N N . TRP B 1 41 ? 2.424 2.053 5.297 1 97.44 41 TRP B N 1
ATOM 1064 C CA . TRP B 1 41 ? 3.051 0.808 4.863 1 97.44 41 TRP B CA 1
ATOM 1065 C C . TRP B 1 41 ? 4.551 0.995 4.66 1 97.44 41 TRP B C 1
ATOM 1067 O O . TRP B 1 41 ? 4.988 2.031 4.156 1 97.44 41 TRP B O 1
ATOM 1077 N N . LYS B 1 42 ? 5.273 -0.044 5.062 1 97.62 42 LYS B N 1
ATOM 1078 C CA . LYS B 1 42 ? 6.707 -0.084 4.785 1 97.62 42 LYS B CA 1
ATOM 1079 C C . LYS B 1 42 ? 7.035 -1.165 3.76 1 97.62 42 LYS B C 1
ATOM 1081 O O . LYS B 1 42 ? 6.527 -2.283 3.844 1 97.62 42 LYS B O 1
ATOM 1086 N N . ASP B 1 43 ? 7.875 -0.775 2.775 1 97.62 43 ASP B N 1
ATOM 1087 C CA . ASP B 1 43 ? 8.312 -1.72 1.755 1 97.62 43 ASP B CA 1
ATOM 1088 C C . ASP B 1 43 ? 9.133 -2.855 2.371 1 97.62 43 ASP B C 1
ATOM 1090 O O . ASP B 1 43 ? 10.117 -2.609 3.064 1 97.62 43 ASP B O 1
ATOM 1094 N N . VAL B 1 44 ? 8.75 -4.094 2.057 1 96.25 44 VAL B N 1
ATOM 1095 C CA . VAL B 1 44 ? 9.406 -5.254 2.654 1 96.25 44 VAL B CA 1
ATOM 1096 C C . VAL B 1 44 ? 10.828 -5.383 2.113 1 96.25 44 VAL B C 1
ATOM 1098 O O . VAL B 1 44 ? 11.734 -5.805 2.83 1 96.25 44 VAL B O 1
ATOM 1101 N N . SER B 1 45 ? 11.039 -4.906 0.909 1 95 45 SER B N 1
ATOM 1102 C CA . SER B 1 45 ? 12.328 -5.121 0.254 1 95 45 SER B CA 1
ATOM 1103 C C . SER B 1 45 ? 13.211 -3.883 0.352 1 95 45 SER B C 1
ATOM 1105 O O . SER B 1 45 ? 14.391 -3.926 -0.001 1 95 45 SER B O 1
ATOM 1107 N N . ASP B 1 46 ? 12.656 -2.715 0.752 1 95.56 46 ASP B N 1
ATOM 1108 C CA . ASP B 1 46 ? 13.383 -1.449 0.806 1 95.56 46 ASP B CA 1
ATOM 1109 C C . ASP B 1 46 ? 12.969 -0.629 2.025 1 95.56 46 ASP B C 1
ATOM 1111 O O . ASP B 1 46 ? 11.969 0.093 1.983 1 95.56 46 ASP B O 1
ATOM 1115 N N . ASP B 1 47 ? 13.797 -0.541 2.975 1 94.69 47 ASP B N 1
ATOM 1116 C CA . ASP B 1 47 ? 13.477 0.073 4.262 1 94.69 47 ASP B CA 1
ATOM 1117 C C . ASP B 1 47 ? 13.297 1.583 4.117 1 94.69 47 ASP B C 1
ATOM 1119 O O . ASP B 1 47 ? 12.781 2.238 5.027 1 94.69 47 ASP B O 1
ATOM 1123 N N . ALA B 1 48 ? 13.719 2.094 3.035 1 95.56 48 ALA B N 1
ATOM 1124 C CA . ALA B 1 48 ? 13.641 3.539 2.838 1 95.56 48 ALA B CA 1
ATOM 1125 C C . ALA B 1 48 ? 12.305 3.93 2.201 1 95.56 48 ALA B C 1
ATOM 1127 O O . ALA B 1 48 ? 11.961 5.109 2.15 1 95.56 48 ALA B O 1
ATOM 1128 N N . SER B 1 49 ? 11.57 2.949 1.767 1 97.31 49 SER B N 1
ATOM 1129 C CA . SER B 1 49 ? 10.375 3.207 0.965 1 97.31 49 SER B CA 1
ATOM 1130 C C . SER B 1 49 ? 9.109 2.967 1.772 1 97.31 49 SER B C 1
ATOM 1132 O O . SER B 1 49 ? 8.938 1.9 2.367 1 97.31 49 SER B O 1
ATOM 1134 N N . TYR B 1 50 ? 8.227 4.07 1.809 1 97.62 50 TYR B N 1
ATOM 1135 C CA . TYR B 1 50 ? 6.953 4.008 2.518 1 97.62 50 TYR B CA 1
ATOM 1136 C C . TYR B 1 50 ? 5.801 4.43 1.61 1 97.62 50 TYR B C 1
ATOM 1138 O O . TYR B 1 50 ? 5.992 5.211 0.675 1 97.62 50 TYR B O 1
ATOM 1146 N N . LEU B 1 51 ? 4.66 3.881 1.904 1 97.5 51 LEU B N 1
ATOM 1147 C CA . LEU B 1 51 ? 3.41 4.25 1.25 1 97.5 51 LEU B CA 1
ATOM 1148 C C . LEU B 1 51 ? 2.324 4.543 2.279 1 97.5 51 LEU B C 1
ATOM 1150 O O . LEU B 1 51 ? 2.096 3.744 3.189 1 97.5 51 LEU B O 1
ATOM 1154 N N . ILE B 1 52 ? 1.725 5.656 2.176 1 97 52 ILE B N 1
ATOM 1155 C CA . ILE B 1 52 ? 0.483 5.891 2.904 1 97 52 ILE B CA 1
ATOM 1156 C C . ILE B 1 52 ? -0.708 5.719 1.965 1 97 52 ILE B C 1
ATOM 1158 O O . ILE B 1 52 ? -0.74 6.309 0.882 1 97 52 ILE B O 1
ATOM 1162 N N . THR B 1 53 ? -1.595 4.863 2.332 1 96.81 53 THR B N 1
ATOM 1163 C CA . THR B 1 53 ? -2.885 4.812 1.654 1 96.81 53 THR B CA 1
ATOM 1164 C C . THR B 1 53 ? -3.961 5.508 2.484 1 96.81 53 THR B C 1
ATOM 1166 O O . THR B 1 53 ? -4.051 5.297 3.695 1 96.81 53 THR B O 1
ATOM 1169 N N . SER B 1 54 ? -4.727 6.359 1.803 1 96.94 54 SER B N 1
ATOM 1170 C CA . SER B 1 54 ? -5.789 7.102 2.477 1 96.94 54 SER B CA 1
ATOM 1171 C C . SER B 1 54 ? -7.07 7.105 1.649 1 96.94 54 SER B C 1
ATOM 1173 O O . SER B 1 54 ? -7.02 7.195 0.421 1 96.94 54 SER B O 1
ATOM 1175 N N . GLU B 1 55 ? -8.164 6.992 2.34 1 97 55 GLU B N 1
ATOM 1176 C CA . GLU B 1 55 ? -9.484 7.027 1.729 1 97 55 GLU B CA 1
ATOM 1177 C C . GLU B 1 55 ? -10.18 8.367 1.985 1 97 55 GLU B C 1
ATOM 1179 O O . GLU B 1 55 ? -10.148 8.883 3.105 1 97 55 GLU B O 1
ATOM 1184 N N . TRP B 1 56 ? -10.797 8.859 0.882 1 97.12 56 TRP B N 1
ATOM 1185 C CA . TRP B 1 56 ? -11.414 10.18 0.925 1 97.12 56 TRP B CA 1
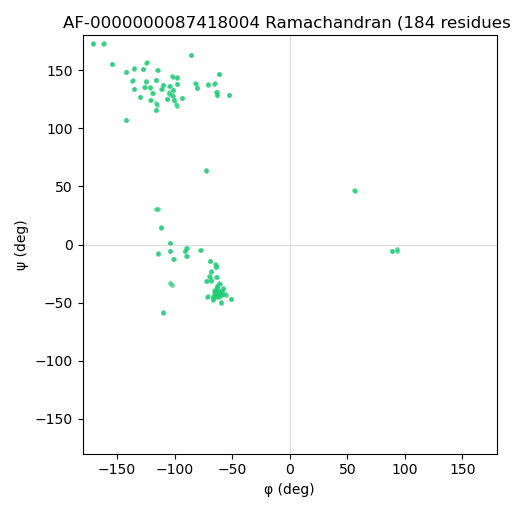ATOM 1186 C C . TRP B 1 56 ? -12.797 10.156 0.274 1 97.12 56 TRP B C 1
ATOM 1188 O O . TRP B 1 56 ? -13.055 9.352 -0.617 1 97.12 56 TRP B O 1
ATOM 1198 N N . SER B 1 57 ? -13.641 11.047 0.751 1 97.25 57 SER B N 1
ATOM 1199 C CA . SER B 1 57 ? -14.969 11.18 0.154 1 97.25 57 SER B CA 1
ATOM 1200 C C . SER B 1 57 ? -14.875 11.555 -1.32 1 97.25 57 SER B C 1
ATOM 1202 O O . SER B 1 57 ? -15.672 11.086 -2.137 1 97.25 57 SER B O 1
ATOM 1204 N N . ASP B 1 58 ? -13.984 12.422 -1.597 1 96 58 ASP B N 1
ATOM 1205 C CA . ASP B 1 58 ? -13.734 12.836 -2.975 1 96 58 ASP B CA 1
ATOM 1206 C C . ASP B 1 58 ? -12.367 13.508 -3.107 1 96 58 ASP B C 1
ATOM 1208 O O . ASP B 1 58 ? -11.664 13.695 -2.115 1 96 58 ASP B O 1
ATOM 1212 N N . GLU B 1 59 ? -12 13.789 -4.383 1 95.12 59 GLU B N 1
ATOM 1213 C CA . GLU B 1 59 ? -10.68 14.359 -4.672 1 95.12 59 GLU B CA 1
ATOM 1214 C C . GLU B 1 59 ? -10.523 15.734 -4.043 1 95.12 59 GLU B C 1
ATOM 1216 O O . GLU B 1 59 ? -9.438 16.094 -3.586 1 95.12 59 GLU B O 1
ATOM 1221 N N . LYS B 1 60 ? -11.57 16.516 -4.035 1 97 60 LYS B N 1
ATOM 1222 C CA . LYS B 1 60 ? -11.516 17.859 -3.467 1 97 60 LYS B CA 1
ATOM 1223 C C . LYS B 1 60 ? -11.164 17.812 -1.981 1 97 60 LYS B C 1
ATOM 1225 O O . LYS B 1 60 ? -10.398 18.641 -1.493 1 97 60 LYS B O 1
ATOM 1230 N N . ALA B 1 61 ? -11.75 16.906 -1.281 1 97.25 61 ALA B N 1
ATOM 1231 C CA . ALA B 1 61 ? -11.461 16.75 0.142 1 97.25 61 ALA B CA 1
ATOM 1232 C C . ALA B 1 61 ? -9.969 16.547 0.377 1 97.25 61 ALA B C 1
ATOM 1234 O O . ALA B 1 61 ? -9.375 17.156 1.273 1 97.25 61 ALA B O 1
ATOM 1235 N N . PHE B 1 62 ? -9.336 15.734 -0.435 1 96.62 62 PHE B N 1
ATOM 1236 C CA . PHE B 1 62 ? -7.902 15.484 -0.327 1 96.62 62 PHE B CA 1
ATOM 1237 C C . PHE B 1 62 ? -7.105 16.734 -0.667 1 96.62 62 PHE B C 1
ATOM 1239 O O . PHE B 1 62 ? -6.207 17.125 0.08 1 96.62 62 PHE B O 1
ATOM 1246 N N . THR B 1 63 ? -7.453 17.359 -1.752 1 96.19 63 THR B N 1
ATOM 1247 C CA . THR B 1 63 ? -6.711 18.531 -2.205 1 96.19 63 THR B CA 1
ATOM 1248 C C . THR B 1 63 ? -6.816 19.656 -1.188 1 96.19 63 THR B C 1
ATOM 1250 O O . THR B 1 63 ? -5.836 20.359 -0.935 1 96.19 63 THR B O 1
ATOM 1253 N N . ASP B 1 64 ? -7.965 19.828 -0.636 1 97.12 64 ASP B N 1
ATOM 1254 C CA . ASP B 1 64 ? -8.141 20.828 0.413 1 97.12 64 ASP B CA 1
ATOM 12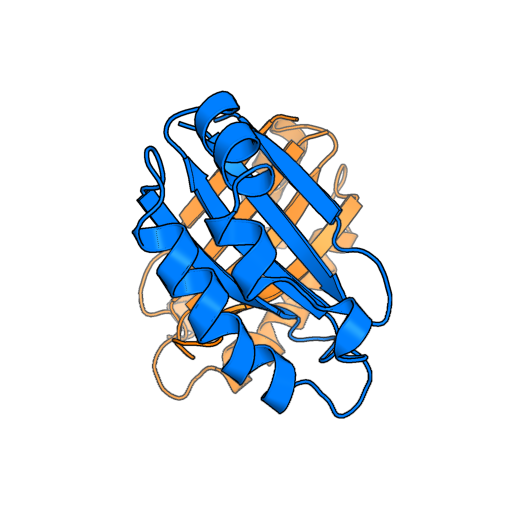55 C C . ASP B 1 64 ? -7.238 20.531 1.608 1 97.12 64 ASP B C 1
ATOM 1257 O O . ASP B 1 64 ? -6.672 21.453 2.207 1 97.12 64 ASP B O 1
ATOM 1261 N N . PHE B 1 65 ? -7.168 19.297 1.91 1 97.06 65 PHE B N 1
ATOM 1262 C CA . PHE B 1 65 ? -6.367 18.891 3.062 1 97.06 65 PHE B CA 1
ATOM 1263 C C . PHE B 1 65 ? -4.895 19.203 2.828 1 97.06 65 PHE B C 1
ATOM 1265 O O . PHE B 1 65 ? -4.234 19.797 3.684 1 97.06 65 PHE B O 1
ATOM 1272 N N . ILE B 1 66 ? -4.371 18.891 1.633 1 93.75 66 ILE B N 1
ATOM 1273 C CA . ILE B 1 66 ? -2.936 19.047 1.433 1 93.75 66 ILE B CA 1
ATOM 1274 C C . ILE B 1 66 ? -2.6 20.516 1.21 1 93.75 66 ILE B C 1
ATOM 1276 O O . ILE B 1 66 ? -1.425 20.891 1.146 1 93.75 66 ILE B O 1
ATOM 1280 N N . GLN B 1 67 ? -3.605 21.297 1.15 1 94.88 67 GLN B N 1
ATOM 1281 C CA . GLN B 1 67 ? -3.4 22.734 1.049 1 94.88 67 GLN B CA 1
ATOM 1282 C C . GLN B 1 67 ? -3.674 23.438 2.383 1 94.88 67 GLN B C 1
ATOM 1284 O O . GLN B 1 67 ? -3.529 24.656 2.498 1 94.88 67 GLN B O 1
ATOM 1289 N N . SER B 1 68 ? -4 22.734 3.379 1 94.5 68 SER B N 1
ATOM 1290 C CA . SER B 1 68 ? -4.418 23.281 4.668 1 94.5 68 SER B CA 1
ATOM 1291 C C . SER B 1 68 ? -3.219 23.578 5.559 1 94.5 68 SER B C 1
ATOM 1293 O O . SER B 1 68 ? -2.127 23.047 5.336 1 94.5 68 SER B O 1
ATOM 1295 N N . ASP B 1 69 ? -3.43 24.391 6.617 1 92.62 69 ASP B N 1
ATOM 1296 C CA . ASP B 1 69 ? -2.432 24.672 7.641 1 92.62 69 ASP B CA 1
ATOM 1297 C C . ASP B 1 69 ? -2.141 23.438 8.484 1 92.62 69 ASP B C 1
ATOM 1299 O O . ASP B 1 69 ? -1.009 23.234 8.938 1 92.62 69 ASP B O 1
ATOM 1303 N N . ALA B 1 70 ? -3.189 22.641 8.594 1 91.31 70 ALA B N 1
ATOM 1304 C CA . ALA B 1 70 ? -3.035 21.438 9.391 1 91.31 70 ALA B CA 1
ATOM 1305 C C . ALA B 1 70 ? -1.985 20.5 8.789 1 91.31 70 ALA B C 1
ATOM 1307 O O . ALA B 1 70 ? -1.146 19.953 9.5 1 91.31 70 ALA B O 1
ATOM 1308 N N . PHE B 1 71 ? -2.064 20.359 7.488 1 92.5 71 PHE B N 1
ATOM 1309 C CA . PHE B 1 71 ? -1.088 19.531 6.789 1 92.5 71 PHE B CA 1
ATOM 1310 C C . PHE B 1 71 ? 0.3 20.156 6.859 1 92.5 71 PHE B C 1
ATOM 1312 O O . PHE B 1 71 ? 1.275 19.484 7.191 1 92.5 71 PHE B O 1
ATOM 1319 N N . ARG B 1 72 ? 0.425 21.375 6.645 1 90.44 72 ARG B N 1
ATOM 1320 C CA . ARG B 1 72 ? 1.709 22.062 6.66 1 90.44 72 ARG B CA 1
ATOM 1321 C C . ARG B 1 72 ? 2.371 21.969 8.031 1 90.44 72 ARG B C 1
ATOM 1323 O O . ARG B 1 72 ? 3.596 21.875 8.125 1 90.44 72 ARG B O 1
ATOM 1330 N N . ALA B 1 73 ? 1.624 21.953 8.992 1 88.81 73 ALA B N 1
ATOM 1331 C CA . ALA B 1 73 ? 2.127 21.938 10.367 1 88.81 73 ALA B CA 1
ATOM 1332 C C . ALA B 1 73 ? 2.807 20.609 10.688 1 88.81 73 ALA B C 1
ATOM 1334 O O . ALA B 1 73 ? 3.709 20.547 11.523 1 88.81 73 ALA B O 1
ATOM 1335 N N . VAL B 1 74 ? 2.422 19.625 9.953 1 86.81 74 VAL B N 1
ATOM 1336 C CA . VAL B 1 74 ? 2.9 18.312 10.352 1 86.81 74 VAL B CA 1
ATOM 1337 C C . VAL B 1 74 ? 3.834 17.75 9.273 1 86.81 74 VAL B C 1
ATOM 1339 O O . VAL B 1 74 ? 4.422 16.688 9.453 1 86.81 74 VAL B O 1
ATOM 1342 N N . THR B 1 75 ? 3.977 18.391 8.133 1 85.12 75 THR B N 1
ATOM 1343 C CA . THR B 1 75 ? 4.801 17.875 7.055 1 85.12 75 THR B CA 1
ATOM 1344 C C . THR B 1 75 ? 5.984 18.797 6.777 1 85.12 75 THR B C 1
ATOM 1346 O O . THR B 1 75 ? 6.441 18.906 5.637 1 85.12 75 THR B O 1
ATOM 1349 N N . ASN B 1 76 ? 6.457 19.438 7.645 1 77.62 76 ASN B N 1
ATOM 1350 C CA . ASN B 1 76 ? 7.676 20.219 7.461 1 77.62 76 ASN B CA 1
ATOM 1351 C C . ASN B 1 76 ? 8.906 19.312 7.375 1 77.62 76 ASN B C 1
ATOM 1353 O O . ASN B 1 76 ? 9.828 19.438 8.195 1 77.62 76 ASN B O 1
ATOM 1357 N N . TRP B 1 77 ? 8.93 18.5 6.367 1 64.31 77 TRP B N 1
ATOM 1358 C CA . TRP B 1 77 ? 9.938 17.453 6.203 1 64.31 77 TRP B CA 1
ATOM 1359 C C . TRP B 1 77 ? 11.297 18.047 5.859 1 64.31 77 TRP B C 1
ATOM 1361 O O . TRP B 1 77 ? 12.336 17.5 6.23 1 64.31 77 TRP B O 1
ATOM 1371 N N . GLY B 1 78 ? 11.297 18.922 5.031 1 58.81 78 GLY B N 1
ATOM 1372 C CA . GLY B 1 78 ? 12.516 19.578 4.602 1 58.81 78 GLY B CA 1
ATOM 1373 C C . GLY B 1 78 ? 13.359 20.094 5.758 1 58.81 78 GLY B C 1
ATOM 1374 O O . GLY B 1 78 ? 14.562 19.828 5.824 1 58.81 78 GLY B O 1
ATOM 1375 N N . LYS B 1 79 ? 12.648 20.672 6.5 1 61.94 79 LYS B N 1
ATOM 1376 C CA . LYS B 1 79 ? 13.43 21.219 7.602 1 61.94 79 LYS B CA 1
ATOM 1377 C C . LYS B 1 79 ? 14.039 20.109 8.461 1 61.94 79 LYS B C 1
ATOM 1379 O O . LYS B 1 79 ? 15.148 20.266 8.977 1 61.94 79 LYS B O 1
ATOM 1384 N N . GLU B 1 80 ? 13.523 18.953 8.297 1 65.94 80 GLU B N 1
ATOM 1385 C CA . GLU B 1 80 ? 13.938 17.938 9.258 1 65.94 80 GLU B CA 1
ATOM 1386 C C . GLU B 1 80 ? 14.945 16.969 8.633 1 65.94 80 GLU B C 1
ATOM 1388 O O . GLU B 1 80 ? 15.633 16.234 9.344 1 65.94 80 GLU B O 1
ATOM 1393 N N . GLN B 1 81 ? 15.195 17.094 7.371 1 82.56 81 GLN B N 1
ATOM 1394 C CA . GLN B 1 81 ? 16.156 16.234 6.691 1 82.56 81 GLN B CA 1
ATOM 1395 C C . GLN B 1 81 ? 15.812 14.758 6.883 1 82.56 81 GLN B C 1
ATOM 1397 O O . GLN B 1 81 ? 16.672 13.953 7.273 1 82.56 81 GLN B O 1
ATOM 1402 N N . ILE B 1 82 ? 14.602 14.398 6.699 1 90.5 82 ILE B N 1
ATOM 1403 C CA . ILE B 1 82 ? 14.141 13.039 6.918 1 90.5 82 ILE B CA 1
ATOM 1404 C C . ILE B 1 82 ? 13.953 12.336 5.574 1 90.5 82 ILE B C 1
ATOM 1406 O O . ILE B 1 82 ? 14.32 11.164 5.426 1 90.5 82 ILE B O 1
ATOM 1410 N N . LEU B 1 83 ? 13.547 13.117 4.562 1 92.62 83 LEU B N 1
ATOM 1411 C CA . LEU B 1 83 ? 13.219 12.531 3.27 1 92.62 83 LEU B CA 1
ATOM 1412 C C . LEU B 1 83 ? 14.344 12.75 2.27 1 92.62 83 LEU B C 1
ATOM 1414 O O . LEU B 1 83 ? 15 13.797 2.285 1 92.62 83 LEU B O 1
ATOM 1418 N N . SER B 1 84 ? 14.492 11.789 1.478 1 91.81 84 SER B N 1
ATOM 1419 C CA . SER B 1 84 ? 15.516 11.891 0.443 1 91.81 84 SER B CA 1
ATOM 1420 C C . SER B 1 84 ? 14.953 12.516 -0.829 1 91.81 84 SER B C 1
ATOM 1422 O O . SER B 1 84 ? 15.68 12.703 -1.81 1 91.81 84 SER B O 1
ATOM 1424 N N . GLY B 1 85 ? 13.719 12.82 -0.928 1 86.62 85 GLY B N 1
ATOM 1425 C CA . GLY B 1 85 ? 13.016 13.445 -2.041 1 86.62 85 GLY B CA 1
ATOM 1426 C C . GLY B 1 85 ? 11.594 13.844 -1.7 1 86.62 85 GLY B C 1
ATOM 1427 O O . GLY B 1 85 ? 11.094 13.531 -0.618 1 86.62 85 GLY B O 1
ATOM 1428 N N . ARG B 1 86 ? 10.984 14.539 -2.635 1 86.25 86 ARG B N 1
ATOM 1429 C CA . ARG B 1 86 ? 9.609 14.992 -2.418 1 86.25 86 ARG B CA 1
ATOM 1430 C C . ARG B 1 86 ? 8.633 13.828 -2.475 1 86.25 86 ARG B C 1
ATOM 1432 O O . ARG B 1 86 ? 8.711 12.992 -3.375 1 86.25 86 ARG B O 1
ATOM 1439 N N . PRO B 1 87 ? 7.672 13.805 -1.569 1 90.88 87 PRO B N 1
ATOM 1440 C CA . PRO B 1 87 ? 6.629 12.781 -1.672 1 90.88 87 PRO B CA 1
ATOM 1441 C C . PRO B 1 87 ? 5.824 12.883 -2.965 1 90.88 87 PRO B C 1
ATOM 1443 O O . PRO B 1 87 ? 5.676 13.977 -3.518 1 90.88 87 PRO B O 1
ATOM 1446 N N . GLN B 1 88 ? 5.406 11.773 -3.459 1 91.12 88 GLN B N 1
ATOM 1447 C CA . GLN B 1 88 ? 4.562 11.711 -4.648 1 91.12 88 GLN B CA 1
ATOM 1448 C C . GLN B 1 88 ? 3.238 11.016 -4.352 1 91.12 88 GLN B C 1
ATOM 1450 O O . GLN B 1 88 ? 3.205 10.008 -3.633 1 91.12 88 GLN B O 1
ATOM 1455 N N . HIS B 1 89 ? 2.168 11.672 -4.898 1 92.94 89 HIS B N 1
ATOM 1456 C CA . HIS B 1 89 ? 0.876 11.039 -4.656 1 92.94 89 HIS B CA 1
ATOM 1457 C C . HIS B 1 89 ? 0.25 10.555 -5.961 1 92.94 89 HIS B C 1
ATOM 1459 O O . HIS B 1 89 ? 0.543 11.094 -7.031 1 92.94 89 HIS B O 1
ATOM 1465 N N . LYS B 1 90 ? -0.499 9.547 -5.859 1 90.94 90 LYS B N 1
ATOM 1466 C CA . LYS B 1 90 ? -1.357 9.023 -6.914 1 90.94 90 LYS B CA 1
ATOM 1467 C C . LYS B 1 90 ? -2.801 8.891 -6.438 1 90.94 90 LYS B C 1
ATOM 1469 O O . LYS B 1 90 ? -3.053 8.445 -5.316 1 90.94 90 LYS B O 1
ATOM 1474 N N . ILE B 1 91 ? -3.699 9.328 -7.297 1 91.62 91 ILE B N 1
ATOM 1475 C CA . ILE B 1 91 ? -5.121 9.258 -6.977 1 91.62 91 ILE B CA 1
ATOM 1476 C C . ILE B 1 91 ? -5.754 8.078 -7.715 1 91.62 91 ILE B C 1
ATOM 1478 O O . ILE B 1 91 ? -5.57 7.922 -8.922 1 91.62 91 ILE B O 1
ATOM 1482 N N . TYR B 1 92 ? -6.438 7.309 -6.883 1 88.38 92 TYR B N 1
ATOM 1483 C CA . TYR B 1 92 ? -7.113 6.133 -7.426 1 88.38 92 TYR B CA 1
ATOM 1484 C C . TYR B 1 92 ? -8.625 6.254 -7.27 1 88.38 92 TYR B C 1
ATOM 1486 O O . TYR B 1 92 ? -9.125 6.465 -6.164 1 88.38 92 TYR B O 1
ATOM 1494 N N . LYS B 1 93 ? -9.32 6.188 -8.477 1 82.94 93 LYS B N 1
ATOM 1495 C CA . LYS B 1 93 ? -10.773 6.301 -8.469 1 82.94 93 LYS B CA 1
ATOM 1496 C C . LYS B 1 93 ? -11.43 4.926 -8.547 1 82.94 93 LYS B C 1
ATOM 1498 O O . LYS B 1 93 ? -10.977 4.055 -9.289 1 82.94 93 LYS B O 1
ATOM 1503 N N . HIS B 1 94 ? -12.242 4.566 -7.547 1 73.19 94 HIS B N 1
ATOM 1504 C CA . HIS B 1 94 ? -13.008 3.326 -7.613 1 73.19 94 HIS B CA 1
ATOM 1505 C C . HIS B 1 94 ? -14.508 3.594 -7.492 1 73.19 94 HIS B C 1
ATOM 1507 O O . HIS B 1 94 ? -14.914 4.641 -6.98 1 73.19 94 HIS B O 1
#

Sequence (188 aa):
MITVGMNYHVIEGKQQEFEDKFAGVIDALKAAEGHDSSTLWKDVSDDASYLITSEWSDEKAFTDFIQSDAFRAVTNWGKEQILSGRPQHKIYKHMITVGMNYHVIEGKQQEFEDKFAGVIDALKAAEGHDSSTLWKDVSDDASYLITSEWSDEKAFTDFIQSDAFRAVTNWGKEQILSGRPQHKIYKH

Radius of gyration: 17.22 Å; Cα contacts (8 Å, |Δi|>4): 352; chains: 2; bounding box: 34×50×34 Å

InterPro domains:
  IPR007138 Antibiotic biosynthesis monooxygenase domain [PF03992] (1-74)
  IPR007138 Antibiotic biosynthesis monooxygenase domain [PS51725] (2-91)
  IPR011008 Dimeric alpha-beta barrel [SSF54909] (1-91)
  IPR050404 Heme-degrading monooxygenase [PTHR34474] (1-80)

Foldseek 3Di:
DKKKKKKFFWPPPCLVVVVVLCVLVQVLQVPFPFWDDKDKDADPVDRRMIMIMTGGNDPVSVVCSCVDPSVVVRPPCVVVRTTPDDMDMDMGDD/DKKKKKKFFWPPPCLVVVVVLCVLVQVLQVVFPFWDDKDKDADPVDRRMIMIMTGGNDPVSVVCSCVDPSVVVRPPPVVVRTTPDDMDMDMGDD

Organism: NCBI:txid2527985

pLDDT: mean 92.17, std 7.54, range [58.81, 97.88]

Nearest PDB structures (foldseek):
  2gff-assembly1_A  TM=8.708E-01  e=3.780E-08  Yersinia pestis
  3gz7-assembly1_B  TM=9.009E-01  e=8.319E-08  Bordetella bronchiseptica
  1x7v-assembly3_C  TM=8.309E-01  e=2.129E-08  Pseudomonas aeruginosa
  3e8o-assembly1_B  TM=8.476E-01  e=2.271E-07  Deinococcus radiodurans
  3mcs-assembly1_A  TM=7.885E-01  e=1.692E-06  Fusobacterium nucleatum subsp. nucleatum ATCC 25586

Secondary structure (DSSP, 8-state):
-EEEEEEEEBPTT-HHHHHHHHHHHHHHHHHSTTEEEEEEEEESS-TTEEEEEEEES-HHHHHHHHTSHHHHHH--HHHHT-BSS--EEEEEE-/-EEEEEEEEBPTT-HHHHHHHHHHHHHHHHHSTTEEEEEEEEESS-TTEEEEEEEES-HHHHHHHHTSHHHHHH--HHHHT-BSS--EEEEEE-

Solvent-accessible surface area (backbone atoms only — not comparable to full-atom values): 9974 Å² total; per-residue (Å²): 84,28,38,37,40,37,38,40,40,36,31,89,90,32,51,67,61,48,60,59,48,44,53,50,43,51,53,45,47,70,70,34,69,48,47,75,50,73,47,54,27,35,32,74,89,38,86,38,35,33,38,37,42,35,34,25,57,36,70,65,38,51,54,53,43,75,67,31,68,65,42,54,71,50,59,59,43,73,82,63,67,37,51,72,55,81,68,47,75,49,71,28,50,97,84,28,39,36,39,36,40,41,40,37,32,88,90,32,50,67,60,47,58,60,47,44,51,49,42,52,53,45,46,72,72,35,68,47,48,76,50,74,47,55,26,35,32,73,90,38,84,38,37,35,36,35,41,33,34,23,56,36,71,64,39,51,54,52,42,74,68,32,69,65,42,55,73,50,59,60,43,74,84,63,67,37,51,72,56,82,69,47,74,48,69,27,49,97